Protein AF-0000000079015666 (afdb_homodimer)

Organism: Lymnaea stagnalis (NCBI:txid6523)

Nearest PDB structures (foldseek):
  7n8w-assembly1_B  TM=8.997E-01  e=1.024E-22  Homo sapiens
  4qoz-assembly2_E  TM=9.154E-01  e=1.298E-12  Homo sapiens
  4l8r-assembly2_E  TM=8.832E-01  e=9.400E-13  Homo sapiens
  1zbu-assembly4_D  TM=8.854E-01  e=1.478E-12  Homo sapiens
  1zbu-assembly2_B  TM=8.803E-01  e=3.209E-12  Homo sapiens

Structure (mmCIF, N/CA/C/O backbone):
data_AF-0000000079015666-model_v1
#
loop_
_entity.id
_entity.type
_entity.pdbx_description
1 polymer 'Exonuclease domain-containing protein'
#
loop_
_atom_site.group_PDB
_atom_site.id
_atom_site.type_symbol
_atom_site.label_atom_id
_atom_site.label_alt_id
_atom_site.label_comp_id
_atom_site.label_asym_id
_atom_site.label_entity_id
_atom_site.label_seq_id
_atom_site.pdbx_PDB_ins_code
_atom_site.Cartn_x
_atom_site.Cartn_y
_atom_site.Cartn_z
_atom_site.occupancy
_atom_site.B_iso_or_equiv
_atom_site.auth_seq_id
_atom_site.auth_comp_id
_atom_site.auth_asym_id
_atom_site.auth_atom_id
_atom_site.pdbx_PDB_model_num
ATOM 1 N N . GLN A 1 1 ? -20.625 -3.156 -9.203 1 63.66 1 GLN A N 1
ATOM 2 C CA . GLN A 1 1 ? -20.266 -4.391 -8.508 1 63.66 1 GLN A CA 1
ATOM 3 C C . GLN A 1 1 ? -19.953 -4.125 -7.035 1 63.66 1 GLN A C 1
ATOM 5 O O . GLN A 1 1 ? -19.375 -3.098 -6.695 1 63.66 1 GLN A O 1
ATOM 10 N N . ILE A 1 2 ? -20.656 -4.953 -6.102 1 79.25 2 ILE A N 1
ATOM 11 C CA . ILE A 1 2 ? -20.531 -4.777 -4.66 1 79.25 2 ILE A CA 1
ATOM 12 C C . ILE A 1 2 ? -19.484 -5.754 -4.113 1 79.25 2 ILE A C 1
ATOM 14 O O . ILE A 1 2 ? -19.578 -6.961 -4.34 1 79.25 2 ILE A O 1
ATOM 18 N N . PHE A 1 3 ? -18.406 -5.199 -3.496 1 90.38 3 PHE A N 1
ATOM 19 C CA . PHE A 1 3 ? -17.359 -6.043 -2.936 1 90.38 3 PHE A CA 1
ATOM 20 C C . PHE A 1 3 ? -17.531 -6.184 -1.427 1 90.38 3 PHE A C 1
ATOM 22 O O . PHE A 1 3 ? -17.625 -5.184 -0.712 1 90.38 3 PHE A O 1
ATOM 29 N N . SER A 1 4 ? -17.547 -7.422 -1.058 1 93.44 4 SER A N 1
ATOM 30 C CA . SER A 1 4 ? -17.578 -7.68 0.378 1 93.44 4 SER A CA 1
ATOM 31 C C . SER A 1 4 ? -16.172 -7.773 0.964 1 93.44 4 SER A C 1
ATOM 33 O O . SER A 1 4 ? -15.992 -7.625 2.174 1 93.44 4 SER A O 1
ATOM 35 N N . HIS A 1 5 ? -15.188 -8.062 0.07 1 95.69 5 HIS A N 1
ATOM 36 C CA . HIS A 1 5 ? -13.805 -8.227 0.504 1 95.69 5 HIS A CA 1
ATOM 37 C C . HIS A 1 5 ? -12.836 -7.582 -0.482 1 95.69 5 HIS A C 1
ATOM 39 O O . HIS A 1 5 ? -13.188 -7.332 -1.635 1 95.69 5 HIS A O 1
ATOM 45 N N . LEU A 1 6 ? -11.68 -7.297 0.064 1 95.75 6 LEU A N 1
ATOM 46 C CA . LEU A 1 6 ? -10.547 -6.867 -0.741 1 95.75 6 LEU A CA 1
ATOM 47 C C . LEU A 1 6 ? -9.344 -7.785 -0.522 1 95.75 6 LEU A C 1
ATOM 49 O O . LEU A 1 6 ? -9.086 -8.211 0.604 1 95.75 6 LEU A O 1
ATOM 53 N N . ILE A 1 7 ? -8.703 -8.102 -1.587 1 96.94 7 ILE A N 1
ATOM 54 C CA . ILE A 1 7 ? -7.398 -8.742 -1.508 1 96.94 7 ILE A CA 1
ATOM 55 C C . ILE A 1 7 ? -6.305 -7.73 -1.852 1 96.94 7 ILE A C 1
ATOM 57 O O . ILE A 1 7 ? -6.184 -7.309 -3.004 1 96.94 7 ILE A O 1
ATOM 61 N N . ILE A 1 8 ? -5.543 -7.367 -0.859 1 97 8 ILE A N 1
ATOM 62 C CA . ILE A 1 8 ? -4.512 -6.348 -1.033 1 97 8 ILE A CA 1
ATOM 63 C C . ILE A 1 8 ? -3.152 -7.02 -1.215 1 97 8 ILE A C 1
ATOM 65 O O . ILE A 1 8 ? -2.773 -7.891 -0.431 1 97 8 ILE A O 1
ATOM 69 N N . ILE A 1 9 ? -2.461 -6.609 -2.264 1 97.56 9 ILE A N 1
ATOM 70 C CA . ILE A 1 9 ? -1.174 -7.191 -2.621 1 97.56 9 ILE A CA 1
ATOM 71 C C . ILE A 1 9 ? -0.097 -6.109 -2.619 1 97.56 9 ILE A C 1
ATOM 73 O O . ILE A 1 9 ? -0.326 -4.996 -3.096 1 97.56 9 ILE A O 1
ATOM 77 N N . ASP A 1 10 ? 1.057 -6.414 -2.098 1 96.75 10 ASP A N 1
ATOM 78 C CA . ASP A 1 10 ? 2.205 -5.512 -2.098 1 96.75 10 ASP A CA 1
ATOM 79 C C . ASP A 1 10 ? 3.518 -6.293 -2.129 1 96.75 10 ASP A C 1
ATOM 81 O O . ASP A 1 10 ? 4.059 -6.648 -1.08 1 96.75 10 ASP A O 1
ATOM 85 N N . PHE A 1 11 ? 4.203 -6.434 -3.309 1 97.75 11 PHE A N 1
ATOM 86 C CA . PHE A 1 11 ? 5.402 -7.242 -3.494 1 97.75 11 PHE A CA 1
ATOM 87 C C . PHE A 1 11 ? 6.637 -6.504 -2.988 1 97.75 11 PHE A C 1
ATOM 89 O O . PHE A 1 11 ? 6.711 -5.277 -3.082 1 97.75 11 PHE A O 1
ATOM 96 N N . GLU A 1 12 ? 7.613 -7.25 -2.533 1 97 12 GLU A N 1
ATOM 97 C CA . GLU A 1 12 ? 9.008 -6.812 -2.531 1 97 12 GLU A CA 1
ATOM 98 C C . GLU A 1 12 ? 9.797 -7.473 -3.656 1 97 12 GLU A C 1
ATOM 100 O O . GLU A 1 12 ? 9.602 -8.656 -3.947 1 97 12 GLU A O 1
ATOM 105 N N . SER A 1 13 ? 10.695 -6.773 -4.258 1 97.06 13 SER A N 1
ATOM 106 C CA . SER A 1 13 ? 11.5 -7.289 -5.355 1 97.06 13 SER A CA 1
ATOM 107 C C . SER A 1 13 ? 12.984 -6.977 -5.148 1 97.06 13 SER A C 1
ATOM 109 O O . SER A 1 13 ? 13.336 -6.207 -4.254 1 97.06 13 SER A O 1
ATOM 111 N N . THR A 1 14 ? 13.789 -7.66 -5.926 1 95.5 14 THR A N 1
ATOM 112 C 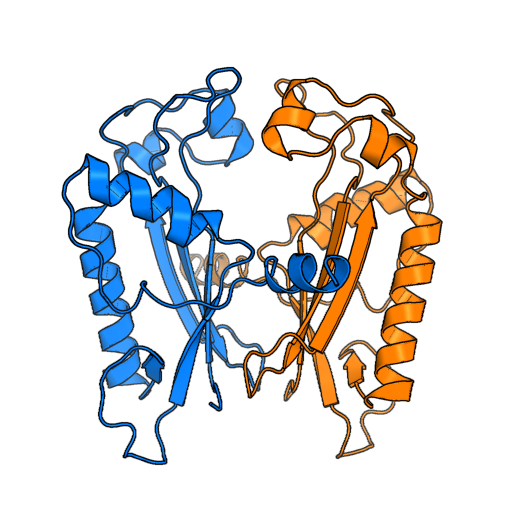CA . THR A 1 14 ? 15.18 -7.242 -5.992 1 95.5 14 THR A CA 1
ATOM 113 C C . THR A 1 14 ? 15.289 -5.781 -6.422 1 95.5 14 THR A C 1
ATOM 115 O O . THR A 1 14 ? 14.414 -5.27 -7.117 1 95.5 14 THR A O 1
ATOM 118 N N . CYS A 1 15 ? 16.203 -5.082 -5.863 1 88.25 15 CYS A N 1
ATOM 119 C CA . CYS A 1 15 ? 16.453 -3.678 -6.172 1 88.25 15 CYS A CA 1
ATOM 120 C C . CYS A 1 15 ? 17.938 -3.406 -6.352 1 88.25 15 CYS A C 1
ATOM 122 O O . CYS A 1 15 ? 18.781 -4.098 -5.77 1 88.25 15 CYS A O 1
ATOM 124 N N . TRP A 1 16 ? 18.141 -2.48 -7.207 1 81.19 16 TRP A N 1
ATOM 125 C CA . TRP A 1 16 ? 19.516 -2.146 -7.555 1 81.19 16 TRP A CA 1
ATOM 126 C C . TRP A 1 16 ? 19.766 -0.651 -7.402 1 81.19 16 TRP A C 1
ATOM 128 O O . TRP A 1 16 ? 18.906 0.168 -7.75 1 81.19 16 TRP A O 1
ATOM 138 N N . GLU A 1 17 ? 20.844 -0.261 -6.809 1 73.5 17 GLU A N 1
ATOM 139 C CA . GLU A 1 17 ? 21.172 1.142 -6.586 1 73.5 17 GLU A CA 1
ATOM 140 C C . GLU A 1 17 ? 21.406 1.872 -7.902 1 73.5 17 GLU A C 1
ATOM 142 O O . GLU A 1 17 ? 20.922 2.99 -8.094 1 73.5 17 GLU A O 1
ATOM 147 N N . ASN A 1 18 ? 22.203 1.411 -8.742 1 67.69 18 ASN A N 1
ATOM 148 C CA . ASN A 1 18 ? 22.641 2.152 -9.922 1 67.69 18 ASN A CA 1
ATOM 149 C C . ASN A 1 18 ? 22.281 1.429 -11.211 1 67.69 18 ASN A C 1
ATOM 151 O O . ASN A 1 18 ? 22.766 1.773 -12.281 1 67.69 18 ASN A O 1
ATOM 155 N N . GLU A 1 19 ? 21.516 0.479 -11.055 1 63.09 19 GLU A N 1
ATOM 156 C CA . GLU A 1 19 ? 21.281 -0.26 -12.289 1 63.09 19 GLU A CA 1
ATOM 157 C C . GLU A 1 19 ? 19.797 -0.311 -12.633 1 63.09 19 GLU A C 1
ATOM 159 O O . GLU A 1 19 ? 19.062 -1.178 -12.141 1 63.09 19 GLU A O 1
ATOM 164 N N . LYS A 1 20 ? 19.375 0.569 -13.484 1 62.44 20 LYS A N 1
ATOM 165 C CA . LYS A 1 20 ? 17.969 0.681 -13.875 1 62.44 20 LYS A CA 1
ATOM 166 C C . LYS A 1 20 ? 17.531 -0.504 -14.734 1 62.44 20 LYS A C 1
ATOM 168 O O . LYS A 1 20 ? 16.344 -0.813 -14.82 1 62.44 20 LYS A O 1
ATOM 173 N N . HIS A 1 21 ? 18.531 -1.191 -15.203 1 67.94 21 HIS A N 1
ATOM 174 C CA . HIS A 1 21 ? 18.141 -2.162 -16.219 1 67.94 21 HIS A CA 1
ATOM 175 C C . HIS A 1 21 ? 18.203 -3.586 -15.68 1 67.94 21 HIS A C 1
ATOM 177 O O . HIS A 1 21 ? 17.969 -4.547 -16.406 1 67.94 21 HIS A O 1
ATOM 183 N N . SER A 1 22 ? 18.391 -3.648 -14.43 1 81.69 22 SER A N 1
ATOM 184 C CA . SER A 1 22 ? 18.422 -5.02 -13.93 1 81.69 22 SER A CA 1
ATOM 185 C C . SER A 1 22 ? 17.016 -5.57 -13.719 1 81.69 22 SER A C 1
ATOM 187 O O . SER A 1 22 ? 16.109 -4.836 -13.328 1 81.69 22 SER A O 1
ATOM 189 N N . PRO A 1 23 ? 16.938 -6.871 -14.148 1 88.88 23 PRO A N 1
ATOM 190 C CA . PRO A 1 23 ? 15.609 -7.465 -13.984 1 88.88 23 PRO A CA 1
ATOM 191 C C . PRO A 1 23 ? 15.156 -7.508 -12.531 1 88.88 23 PRO A C 1
ATOM 193 O O . PRO A 1 23 ? 15.969 -7.723 -11.633 1 88.88 23 PRO A O 1
ATOM 196 N N . GLN A 1 24 ? 13.938 -7.176 -12.352 1 92.62 24 GLN A N 1
ATOM 197 C CA . GLN A 1 24 ? 13.344 -7.281 -11.023 1 92.62 24 GLN A CA 1
ATOM 198 C C . GLN A 1 24 ? 12.703 -8.648 -10.812 1 92.62 24 GLN A C 1
ATOM 200 O O . GLN A 1 24 ? 11.953 -9.125 -11.664 1 92.62 24 GLN A O 1
ATOM 205 N N . GLU A 1 25 ? 13.094 -9.305 -9.734 1 97.94 25 GLU A N 1
ATOM 206 C CA . GLU A 1 25 ? 12.469 -10.555 -9.312 1 97.94 25 GLU A CA 1
ATOM 207 C C . GLU A 1 25 ? 11.742 -10.391 -7.98 1 97.94 25 GLU A C 1
ATOM 209 O O . GLU A 1 25 ? 12.281 -9.805 -7.039 1 97.94 25 GLU A O 1
ATOM 214 N N . ILE A 1 26 ? 10.5 -10.898 -7.934 1 98.62 26 ILE A N 1
ATOM 215 C CA . ILE A 1 26 ? 9.758 -10.859 -6.68 1 98.62 26 ILE A CA 1
ATOM 216 C C . ILE A 1 26 ? 10.453 -11.734 -5.637 1 98.62 26 ILE A C 1
ATOM 218 O O . ILE A 1 26 ? 10.773 -12.891 -5.91 1 98.62 26 ILE A O 1
ATOM 222 N N . ILE A 1 27 ? 10.695 -11.148 -4.461 1 98.75 27 ILE A N 1
ATOM 223 C CA . ILE A 1 27 ? 11.375 -11.914 -3.426 1 98.75 27 ILE A CA 1
ATOM 224 C C . ILE A 1 27 ? 10.477 -12.023 -2.193 1 98.75 27 ILE A C 1
ATOM 226 O O . ILE A 1 27 ? 10.805 -12.734 -1.242 1 98.75 27 ILE A O 1
ATOM 230 N N . GLU A 1 28 ? 9.375 -11.383 -2.143 1 98.5 28 GLU A N 1
ATOM 231 C CA . GLU A 1 28 ? 8.328 -11.492 -1.134 1 98.5 28 GLU A CA 1
ATOM 232 C C . GLU A 1 28 ? 6.953 -11.234 -1.735 1 98.5 28 GLU A C 1
ATOM 234 O O . GLU A 1 28 ? 6.754 -10.234 -2.436 1 98.5 28 GLU A O 1
ATOM 239 N N . PHE A 1 29 ? 6.008 -12.141 -1.5 1 98.44 29 PHE A N 1
ATOM 240 C CA . PHE A 1 29 ? 4.652 -12.047 -2.023 1 98.44 29 PHE A CA 1
ATOM 241 C C . PHE A 1 29 ? 3.633 -12.07 -0.891 1 98.44 29 PHE A C 1
ATOM 243 O O . PHE A 1 29 ? 3.1 -13.125 -0.549 1 98.44 29 PHE A O 1
ATOM 250 N N . PRO A 1 30 ? 3.326 -10.898 -0.381 1 97.31 30 PRO A N 1
ATOM 251 C CA . PRO A 1 30 ? 2.244 -10.773 0.599 1 97.31 30 PRO A CA 1
ATOM 252 C C . PRO A 1 30 ? 0.895 -10.469 -0.048 1 97.31 30 PRO A C 1
ATOM 254 O O . PRO A 1 30 ? 0.832 -9.719 -1.03 1 97.31 30 PRO A O 1
ATOM 257 N N . ALA A 1 31 ? -0.166 -11.07 0.428 1 97.5 31 ALA A N 1
ATOM 258 C CA . ALA A 1 31 ? -1.554 -10.727 0.131 1 97.5 31 ALA A CA 1
ATOM 259 C C . ALA A 1 31 ? -2.438 -10.898 1.362 1 97.5 31 ALA A C 1
ATOM 261 O O . ALA A 1 31 ? -2.238 -11.82 2.15 1 97.5 31 ALA A O 1
ATOM 262 N N . ILE A 1 32 ? -3.324 -10.008 1.528 1 96.62 32 ILE A N 1
ATOM 263 C CA . ILE A 1 32 ? -4.234 -10.102 2.666 1 96.62 32 ILE A CA 1
ATOM 264 C C . ILE A 1 32 ? -5.676 -9.992 2.182 1 96.62 32 ILE A C 1
ATOM 266 O O . ILE A 1 32 ? -5.977 -9.234 1.256 1 96.62 32 ILE A O 1
ATOM 270 N N . LEU A 1 33 ? -6.562 -10.758 2.82 1 96.38 33 LEU A N 1
ATOM 271 C CA . LEU A 1 33 ? -8 -10.664 2.629 1 96.38 33 LEU A CA 1
ATOM 272 C C . LEU A 1 33 ? -8.641 -9.812 3.715 1 96.38 33 LEU A C 1
ATOM 274 O O . LEU A 1 33 ? -8.617 -10.172 4.895 1 96.38 33 LEU A O 1
ATOM 278 N N . MET A 1 34 ? -9.227 -8.703 3.307 1 94.38 34 MET A N 1
ATOM 279 C CA . MET A 1 34 ? -9.836 -7.789 4.266 1 94.38 34 MET A CA 1
ATOM 280 C C . MET A 1 34 ? -11.344 -7.742 4.086 1 94.38 34 MET A C 1
ATOM 282 O O . MET A 1 34 ? -11.844 -7.586 2.967 1 94.38 34 MET A O 1
ATOM 286 N N . ASN A 1 35 ? -12.055 -7.949 5.16 1 94.5 35 ASN A N 1
ATOM 287 C CA . ASN A 1 35 ? -13.492 -7.703 5.18 1 94.5 35 ASN A CA 1
ATOM 288 C C . ASN A 1 35 ? -13.812 -6.215 5.098 1 94.5 35 ASN A C 1
ATOM 290 O O . ASN A 1 35 ? -13.406 -5.441 5.969 1 94.5 35 ASN A O 1
ATOM 294 N N . THR A 1 36 ? -14.547 -5.824 4.082 1 90.5 36 THR A N 1
ATOM 295 C CA . THR A 1 36 ? -14.727 -4.398 3.822 1 90.5 36 THR A CA 1
ATOM 296 C C . THR A 1 36 ? -15.695 -3.785 4.832 1 90.5 36 THR A C 1
ATOM 298 O O . THR A 1 36 ? -15.68 -2.574 5.059 1 90.5 36 THR A O 1
ATOM 301 N N . LYS A 1 37 ? -16.531 -4.574 5.438 1 87 37 LYS A N 1
ATOM 302 C CA . LYS A 1 37 ? -17.516 -4.082 6.402 1 87 37 LYS A CA 1
ATOM 303 C C . LYS A 1 37 ? -16.859 -3.828 7.762 1 87 37 LYS A C 1
ATOM 305 O O . LYS A 1 37 ? -17.125 -2.809 8.398 1 87 37 LYS A O 1
ATOM 310 N N . THR A 1 38 ? -15.914 -4.656 8.125 1 89.94 38 THR A N 1
ATOM 311 C CA . THR A 1 38 ? -15.391 -4.574 9.477 1 89.94 38 THR A CA 1
ATOM 312 C C . THR A 1 38 ? -13.961 -4.039 9.469 1 89.94 38 THR A C 1
ATOM 314 O O . THR A 1 38 ? -13.453 -3.574 10.5 1 89.94 38 THR A O 1
ATOM 317 N N . GLY A 1 39 ? -13.266 -4.215 8.359 1 89.19 39 GLY A N 1
ATOM 318 C CA . GLY A 1 39 ? -11.859 -3.848 8.297 1 89.19 39 GLY A CA 1
ATOM 319 C C . GLY A 1 39 ? -10.938 -4.926 8.82 1 89.19 39 GLY A C 1
ATOM 320 O O . GLY A 1 39 ? -9.719 -4.734 8.891 1 89.19 39 GLY A O 1
ATOM 321 N N . GLU A 1 40 ? -11.555 -6.023 9.125 1 92 40 GLU A N 1
ATOM 322 C CA . GLU A 1 40 ? -10.766 -7.109 9.695 1 92 40 GLU A CA 1
ATOM 323 C C . GLU A 1 40 ? -10.023 -7.879 8.602 1 92 40 GLU A C 1
ATOM 325 O O . GLU A 1 40 ? -10.57 -8.133 7.531 1 92 40 GLU A O 1
ATOM 330 N N . ILE A 1 41 ? -8.812 -8.266 8.914 1 93.81 41 ILE A N 1
ATOM 331 C CA . ILE A 1 41 ? -8.062 -9.188 8.062 1 93.81 41 ILE A CA 1
ATOM 332 C C . ILE A 1 41 ? -8.484 -10.625 8.359 1 93.81 4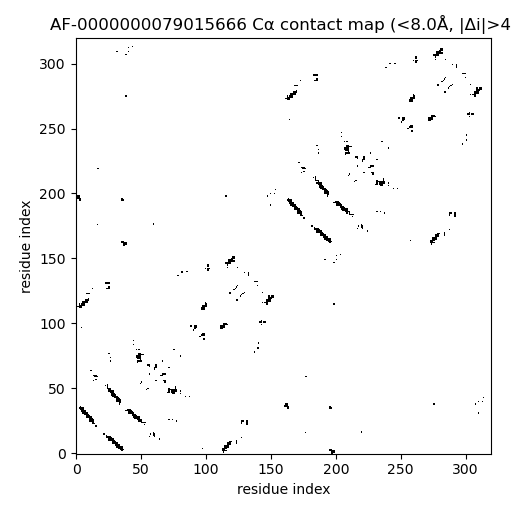1 ILE A C 1
ATOM 334 O O . ILE A 1 41 ? -8.281 -11.117 9.469 1 93.81 41 ILE A O 1
ATOM 338 N N . GLU A 1 42 ? -9.016 -11.328 7.371 1 95.38 42 GLU A N 1
ATOM 339 C CA . GLU A 1 42 ? -9.625 -12.633 7.613 1 95.38 42 GLU A CA 1
ATOM 340 C C . GLU A 1 42 ? -8.719 -13.766 7.137 1 95.38 42 GLU A C 1
ATOM 342 O O . GLU A 1 42 ? -8.914 -14.922 7.508 1 95.38 42 GLU A O 1
ATOM 347 N N . SER A 1 43 ? -7.824 -13.469 6.266 1 95.44 43 SER A N 1
ATOM 348 C CA . SER A 1 43 ? -6.875 -14.445 5.73 1 95.44 43 SER A CA 1
ATOM 349 C C . SER A 1 43 ? -5.652 -13.758 5.133 1 95.44 43 SER A C 1
ATOM 351 O O . SER A 1 43 ? -5.699 -12.562 4.816 1 95.44 43 SER A O 1
ATOM 353 N N . GLU A 1 44 ? -4.602 -14.508 5.02 1 96.19 44 GLU A N 1
ATOM 354 C CA . GLU A 1 44 ? -3.369 -13.945 4.477 1 96.19 44 GLU A CA 1
ATOM 355 C C . GLU A 1 44 ? -2.604 -14.977 3.656 1 96.19 44 GLU A C 1
ATOM 357 O O . GLU A 1 44 ? -2.713 -16.172 3.906 1 96.19 44 GLU A O 1
ATOM 362 N N . PHE A 1 45 ? -1.949 -14.523 2.721 1 97.06 45 PHE A N 1
ATOM 363 C CA . PHE A 1 45 ? -1.004 -15.25 1.888 1 97.06 45 PHE A CA 1
ATOM 364 C C . PHE A 1 45 ? 0.379 -14.617 1.946 1 97.06 45 PHE A C 1
ATOM 366 O O . PHE A 1 45 ? 0.513 -13.398 1.807 1 97.06 45 PHE A O 1
ATOM 373 N N . HIS A 1 46 ? 1.393 -15.461 2.188 1 97.38 46 HIS A N 1
ATOM 374 C CA . HIS A 1 46 ? 2.729 -14.891 2.32 1 97.38 46 HIS A CA 1
ATOM 375 C C . HIS A 1 46 ? 3.803 -15.922 1.989 1 97.38 46 HIS A C 1
ATOM 377 O O . HIS A 1 46 ? 3.834 -17 2.58 1 97.38 46 HIS A O 1
ATOM 383 N N . TYR A 1 47 ? 4.664 -15.57 1.087 1 98.38 47 TYR A N 1
ATOM 384 C CA . TYR A 1 47 ? 5.809 -16.406 0.769 1 98.38 47 TYR A CA 1
ATOM 385 C C . TYR A 1 47 ? 7.027 -15.562 0.412 1 98.38 47 TYR A C 1
ATOM 387 O O . TYR A 1 47 ? 6.898 -14.523 -0.242 1 98.38 47 TYR A O 1
ATOM 395 N N . TYR A 1 48 ? 8.164 -16.016 0.836 1 98.56 48 TYR A N 1
ATOM 396 C CA . TYR A 1 48 ? 9.414 -15.555 0.244 1 98.56 48 TYR A CA 1
ATOM 397 C C . TYR A 1 48 ? 9.734 -16.328 -1.032 1 98.56 48 TYR A C 1
ATOM 399 O O . TYR A 1 48 ? 9.422 -17.516 -1.142 1 98.56 48 TYR A O 1
ATOM 407 N N . LEU A 1 49 ? 10.258 -15.656 -1.962 1 98.81 49 LEU A N 1
ATOM 408 C CA . LEU A 1 49 ? 10.562 -16.266 -3.25 1 98.81 49 LEU A CA 1
ATOM 409 C C . LEU A 1 49 ? 12.07 -16.297 -3.492 1 98.81 49 LEU A C 1
ATOM 411 O O . LEU A 1 49 ? 12.789 -15.398 -3.051 1 98.81 49 LEU A O 1
ATOM 415 N N . GLN A 1 50 ? 12.445 -17.234 -4.207 1 98.38 50 GLN A N 1
ATOM 416 C CA . GLN A 1 50 ? 13.844 -17.391 -4.586 1 98.38 50 GLN A CA 1
ATOM 417 C C . GLN A 1 50 ? 14.117 -16.75 -5.941 1 98.38 50 GLN A C 1
ATOM 419 O O . GLN A 1 50 ? 13.617 -17.219 -6.969 1 98.38 50 GLN A O 1
ATOM 424 N N . PRO A 1 51 ? 14.938 -15.688 -5.953 1 97.81 51 PRO A N 1
ATOM 425 C CA . PRO A 1 51 ? 15.336 -15.156 -7.258 1 97.81 51 PRO A CA 1
ATOM 426 C C . PRO A 1 51 ? 16.281 -16.078 -8.008 1 97.81 51 PRO A C 1
ATOM 428 O O . PRO A 1 51 ? 17.219 -16.625 -7.41 1 97.81 51 PRO A O 1
ATOM 431 N N . THR A 1 52 ? 16.031 -16.266 -9.25 1 96.81 52 THR A N 1
ATOM 432 C CA . THR A 1 52 ? 16.828 -17.219 -10.008 1 96.81 52 THR A CA 1
ATOM 433 C C . THR A 1 52 ? 17.703 -16.516 -11.031 1 96.81 52 THR A C 1
ATOM 435 O O . THR A 1 52 ? 18.719 -17.062 -11.461 1 96.81 52 THR A O 1
ATOM 438 N N . GLU A 1 53 ? 17.359 -15.391 -11.461 1 95.44 53 GLU A N 1
ATOM 439 C CA . GLU A 1 53 ? 18.156 -14.641 -12.422 1 95.44 53 GLU A CA 1
ATOM 440 C C . GLU A 1 53 ? 19.328 -13.945 -11.742 1 95.44 53 GLU A C 1
ATOM 442 O O . GLU A 1 53 ? 20.453 -13.969 -12.258 1 95.44 53 GLU A O 1
ATOM 447 N N . MET A 1 54 ? 19.094 -13.352 -10.648 1 92.88 54 MET A N 1
ATOM 448 C CA . MET A 1 54 ? 20.109 -12.766 -9.773 1 92.88 54 MET A CA 1
ATOM 449 C C . MET A 1 54 ? 19.938 -13.242 -8.336 1 92.88 54 MET A C 1
ATOM 451 O O . MET A 1 54 ? 19.375 -12.531 -7.508 1 92.88 54 MET A O 1
ATOM 455 N N . PRO A 1 55 ? 20.547 -14.352 -8.078 1 95.88 55 PRO A N 1
ATOM 456 C CA . PRO A 1 55 ? 20.203 -15.078 -6.855 1 95.88 55 PRO A CA 1
ATOM 457 C C . PRO A 1 55 ? 20.75 -14.414 -5.594 1 95.88 55 PRO A C 1
ATOM 459 O O . PRO A 1 55 ? 20.281 -14.703 -4.488 1 95.88 55 PRO A O 1
ATOM 462 N N . PHE A 1 56 ? 21.766 -13.531 -5.75 1 95.94 56 PHE A N 1
ATOM 463 C CA . PHE A 1 56 ? 22.375 -12.914 -4.578 1 95.94 56 PHE A CA 1
ATOM 464 C C . PHE A 1 56 ? 21.891 -11.484 -4.402 1 95.94 56 PHE A C 1
ATOM 466 O O . PHE A 1 56 ? 22.047 -10.656 -5.309 1 95.94 56 PHE A O 1
ATOM 473 N N . LEU A 1 57 ? 21.328 -11.234 -3.211 1 95.5 57 LEU A N 1
ATOM 474 C CA . LEU A 1 57 ? 20.859 -9.883 -2.904 1 95.5 57 LEU A CA 1
ATOM 475 C C . LEU A 1 57 ? 22.031 -8.969 -2.568 1 95.5 57 LEU A C 1
ATOM 477 O O . LEU A 1 57 ? 22.969 -9.375 -1.872 1 95.5 57 LEU A O 1
ATOM 481 N N . SER A 1 58 ? 22 -7.82 -3.078 1 91.25 58 SER A N 1
ATOM 482 C CA . SER A 1 58 ? 22.984 -6.824 -2.666 1 91.25 58 SER A CA 1
ATOM 483 C C . SER A 1 58 ? 22.734 -6.363 -1.234 1 91.25 58 SER A C 1
ATOM 485 O O . SER A 1 58 ? 21.656 -6.566 -0.69 1 91.25 58 SER A O 1
ATOM 487 N N . HIS A 1 59 ? 23.719 -5.73 -0.633 1 89.81 59 HIS A N 1
ATOM 488 C CA . HIS A 1 59 ? 23.547 -5.137 0.687 1 89.81 59 HIS A CA 1
ATOM 489 C C . HIS A 1 59 ? 22.469 -4.051 0.663 1 89.81 59 HIS A C 1
ATOM 491 O O . HIS A 1 59 ? 21.672 -3.947 1.588 1 89.81 59 HIS A O 1
ATOM 497 N N . PHE A 1 60 ? 22.469 -3.406 -0.371 1 87 60 PHE A N 1
ATOM 498 C CA . PHE A 1 60 ? 21.484 -2.346 -0.566 1 87 60 PHE A CA 1
ATOM 499 C C . PHE A 1 60 ? 20.078 -2.906 -0.521 1 87 60 PHE A C 1
ATOM 501 O O . PHE A 1 60 ? 19.219 -2.395 0.21 1 87 60 PHE A O 1
ATOM 508 N N . CYS A 1 61 ? 19.828 -3.922 -1.283 1 91.81 61 CYS A N 1
ATOM 509 C CA . CYS A 1 61 ? 18.516 -4.543 -1.352 1 91.81 61 CYS A CA 1
ATOM 510 C C . CYS A 1 61 ? 18.094 -5.078 0.012 1 91.81 61 CYS A C 1
ATOM 512 O O . CYS A 1 61 ? 16.953 -4.891 0.429 1 91.81 61 CYS A O 1
ATOM 514 N N . GLN A 1 62 ? 19.031 -5.723 0.72 1 94.06 62 GLN A N 1
ATOM 515 C CA . GLN A 1 62 ? 18.719 -6.285 2.033 1 94.06 62 GLN A CA 1
ATOM 516 C C . GLN A 1 62 ? 18.359 -5.188 3.031 1 94.06 62 GLN A C 1
ATOM 518 O O . GLN A 1 62 ? 17.438 -5.352 3.83 1 94.06 62 GLN A O 1
ATOM 523 N N . GLN A 1 63 ? 19.031 -4.082 2.914 1 87.62 63 GLN A N 1
ATOM 524 C CA . GLN A 1 63 ? 18.766 -2.969 3.82 1 87.62 63 GLN A CA 1
ATOM 525 C C . GLN A 1 63 ? 17.422 -2.307 3.51 1 87.62 63 GLN A C 1
ATOM 527 O O . GLN A 1 63 ? 16.656 -1.989 4.422 1 87.62 63 GLN A O 1
ATOM 532 N N . LEU A 1 64 ? 17.172 -2.139 2.285 1 85.69 64 LEU A N 1
ATOM 533 C CA . LEU A 1 64 ? 15.953 -1.458 1.848 1 85.69 64 LEU A CA 1
ATOM 534 C C . LEU A 1 64 ? 14.719 -2.289 2.174 1 85.69 64 LEU A C 1
ATOM 536 O O . LEU A 1 64 ? 13.727 -1.764 2.691 1 85.69 64 LEU A O 1
ATOM 540 N N . THR A 1 65 ? 14.773 -3.594 1.917 1 91.19 65 THR A N 1
ATOM 541 C CA . THR A 1 65 ? 13.578 -4.43 2.012 1 91.19 65 THR A CA 1
ATOM 542 C C . THR A 1 65 ? 13.492 -5.09 3.387 1 91.19 65 THR A C 1
ATOM 544 O O . THR A 1 65 ? 12.422 -5.535 3.799 1 91.19 65 THR A O 1
ATOM 547 N N . GLY A 1 66 ? 14.641 -5.258 4.039 1 92.56 66 GLY A N 1
ATOM 548 C CA . GLY A 1 66 ? 14.719 -6.02 5.273 1 92.56 66 GLY A CA 1
ATOM 549 C C . GLY A 1 66 ? 14.781 -7.52 5.047 1 92.56 66 GLY A C 1
ATOM 550 O O . GLY A 1 66 ? 14.727 -8.297 5.996 1 92.56 66 GLY A O 1
ATOM 551 N N . ILE A 1 67 ? 14.891 -7.957 3.756 1 96.5 67 ILE A N 1
ATOM 552 C CA . ILE A 1 67 ? 14.891 -9.375 3.418 1 96.5 67 ILE A CA 1
ATOM 553 C C . ILE A 1 67 ? 16.328 -9.883 3.338 1 96.5 67 ILE A C 1
ATOM 555 O O . ILE A 1 67 ? 17.172 -9.281 2.674 1 96.5 67 ILE A O 1
ATOM 559 N N . THR A 1 68 ? 16.594 -10.977 3.963 1 98 68 THR A N 1
ATOM 560 C CA . THR A 1 68 ? 17.953 -11.516 4.031 1 98 68 THR A CA 1
ATOM 561 C C . THR A 1 68 ? 18.188 -12.523 2.91 1 98 68 THR A C 1
ATOM 563 O O . THR A 1 68 ? 17.234 -13.016 2.295 1 98 68 THR A O 1
ATOM 566 N N . GLN A 1 69 ? 19.484 -12.781 2.797 1 98.19 69 GLN A N 1
ATOM 567 C CA . GLN A 1 69 ? 19.844 -13.797 1.809 1 98.19 69 GLN A CA 1
ATOM 568 C C . GLN A 1 69 ? 19.219 -15.148 2.16 1 98.19 69 GLN A C 1
ATOM 570 O O . GLN A 1 69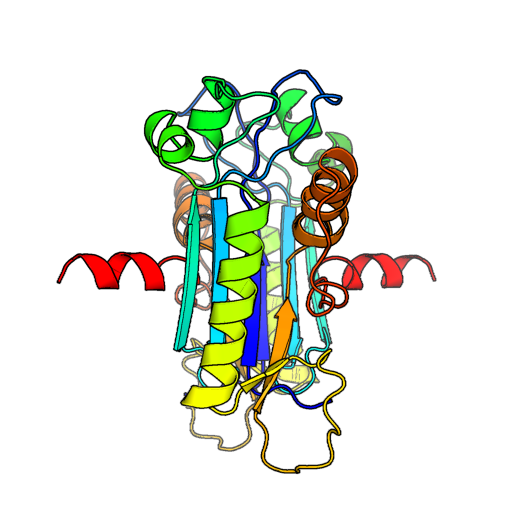 ? 18.75 -15.867 1.279 1 98.19 69 GLN A O 1
ATOM 575 N N . ILE A 1 70 ? 19.203 -15.492 3.451 1 98.56 70 ILE A N 1
ATOM 576 C CA . ILE A 1 70 ? 18.703 -16.781 3.914 1 98.56 70 ILE A CA 1
ATOM 577 C C . ILE A 1 70 ? 17.219 -16.891 3.59 1 98.56 70 ILE A C 1
ATOM 579 O O . ILE A 1 70 ? 16.734 -17.969 3.209 1 98.56 70 ILE A O 1
ATOM 583 N N . GLN A 1 71 ? 16.469 -15.805 3.686 1 98.25 71 GLN A N 1
ATOM 584 C CA . GLN A 1 71 ? 15.039 -15.812 3.418 1 98.25 71 GLN A CA 1
ATOM 585 C C . GLN A 1 71 ? 14.758 -16.141 1.955 1 98.25 71 GLN A C 1
ATOM 587 O O . GLN A 1 71 ? 13.859 -16.922 1.652 1 98.25 71 GLN A O 1
ATOM 592 N N . VAL A 1 72 ? 15.586 -15.586 1.077 1 98.5 72 VAL A N 1
ATOM 593 C CA . VAL A 1 72 ? 15.297 -15.844 -0.331 1 98.5 72 VAL A CA 1
ATOM 594 C C . VAL A 1 72 ? 15.883 -17.188 -0.738 1 98.5 72 VAL A C 1
ATOM 596 O O . VAL A 1 72 ? 15.344 -17.875 -1.616 1 98.5 72 VAL A O 1
ATOM 599 N N . ASP A 1 73 ? 16.969 -17.594 -0.05 1 98.56 73 ASP A N 1
ATOM 600 C CA . ASP A 1 73 ? 17.516 -18.922 -0.31 1 98.56 73 ASP A CA 1
ATOM 601 C C . ASP A 1 73 ? 16.5 -20.016 0.038 1 98.56 73 ASP A C 1
ATOM 603 O O . ASP A 1 73 ? 16.453 -21.062 -0.622 1 98.56 73 ASP A O 1
ATOM 607 N N . ASN A 1 74 ? 15.75 -19.75 0.996 1 98.5 74 ASN A N 1
ATOM 608 C CA . ASN A 1 74 ? 14.766 -20.719 1.456 1 98.5 74 ASN A CA 1
ATOM 609 C C . ASN A 1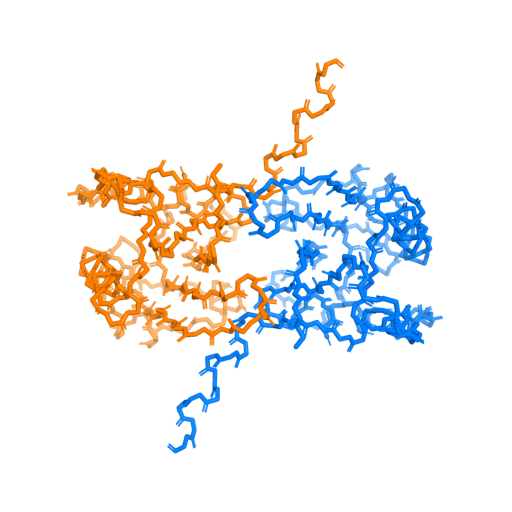 74 ? 13.391 -20.453 0.845 1 98.5 74 ASN A C 1
ATOM 611 O O . ASN A 1 74 ? 12.414 -21.125 1.184 1 98.5 74 ASN A O 1
ATOM 615 N N . GLY A 1 75 ? 13.32 -19.453 -0.017 1 98.62 75 GLY A N 1
ATOM 616 C CA . GLY A 1 75 ? 12.07 -19.141 -0.687 1 98.62 75 GLY A CA 1
ATOM 617 C C . GLY A 1 75 ? 11.703 -20.141 -1.767 1 98.62 75 GLY A C 1
ATOM 618 O O . GLY A 1 75 ? 12.477 -21.047 -2.07 1 98.62 75 GLY A O 1
ATOM 619 N N . ILE A 1 76 ? 10.523 -20.016 -2.305 1 98.69 76 ILE A N 1
ATOM 620 C CA . ILE A 1 76 ? 10.047 -20.922 -3.352 1 98.69 76 ILE A CA 1
ATOM 621 C C . ILE A 1 76 ? 10.117 -20.219 -4.707 1 98.69 76 ILE A C 1
ATOM 623 O O . ILE A 1 76 ? 10.133 -18.984 -4.773 1 98.69 76 ILE A O 1
ATOM 627 N N . PRO A 1 77 ? 10.141 -20.969 -5.789 1 98.31 77 PRO A N 1
ATOM 628 C CA . PRO A 1 77 ? 10.109 -20.359 -7.117 1 98.31 77 PRO A CA 1
ATOM 629 C C . PRO A 1 77 ? 8.781 -19.672 -7.418 1 98.31 77 PRO A C 1
ATOM 631 O O . PRO A 1 77 ? 7.746 -20.047 -6.855 1 98.31 77 PRO A O 1
ATOM 634 N N . LEU A 1 78 ? 8.812 -18.75 -8.297 1 98.75 78 LEU A N 1
ATOM 635 C CA . LEU A 1 78 ? 7.645 -17.938 -8.609 1 98.75 78 LEU A CA 1
ATOM 636 C C . LEU A 1 78 ? 6.496 -18.812 -9.117 1 98.75 78 LEU A C 1
ATOM 638 O O . LEU A 1 78 ? 5.344 -18.609 -8.727 1 98.75 78 LEU A O 1
ATOM 642 N N . ASN A 1 79 ? 6.789 -19.766 -9.969 1 98.44 79 ASN A N 1
ATOM 643 C CA . ASN A 1 79 ? 5.738 -20.609 -10.523 1 98.44 79 ASN A CA 1
ATOM 644 C C . ASN A 1 79 ? 5.004 -21.375 -9.43 1 98.44 79 ASN A C 1
ATOM 646 O O . ASN A 1 79 ? 3.773 -21.469 -9.445 1 98.44 79 ASN A O 1
ATOM 650 N N . LEU A 1 80 ? 5.758 -21.875 -8.508 1 98.62 80 LEU A N 1
ATOM 651 C CA . LEU A 1 80 ? 5.148 -22.578 -7.383 1 98.62 80 LEU A CA 1
ATOM 652 C C . LEU A 1 80 ? 4.34 -21.625 -6.516 1 98.62 80 LEU A C 1
ATOM 654 O O . LEU A 1 80 ? 3.252 -21.969 -6.047 1 98.62 80 LEU A O 1
ATOM 658 N N . CYS A 1 81 ? 4.832 -20.453 -6.309 1 98.81 81 CYS A N 1
ATOM 659 C CA . CYS A 1 81 ? 4.121 -19.469 -5.512 1 98.81 81 CYS A CA 1
ATOM 660 C C . CYS A 1 81 ? 2.77 -19.125 -6.129 1 98.81 81 CYS A C 1
ATOM 662 O O . CYS A 1 81 ? 1.766 -19.031 -5.422 1 98.81 81 CYS A O 1
ATOM 664 N N . LEU A 1 82 ? 2.73 -19 -7.438 1 98.69 82 LEU A N 1
ATOM 665 C CA . LEU A 1 82 ? 1.488 -18.672 -8.125 1 98.69 82 LEU A CA 1
ATOM 666 C C . LEU A 1 82 ? 0.483 -19.812 -8.016 1 98.69 82 LEU A C 1
ATOM 668 O O . LEU A 1 82 ? -0.721 -19.562 -7.895 1 98.69 82 LEU A O 1
ATOM 672 N N . ARG A 1 83 ? 0.968 -20.984 -8.023 1 98.5 83 ARG A N 1
ATOM 673 C CA . ARG A 1 83 ? 0.089 -22.141 -7.82 1 98.5 83 ARG A CA 1
ATOM 674 C C . ARG A 1 83 ? -0.484 -22.141 -6.406 1 98.5 83 ARG A C 1
ATOM 676 O O . ARG A 1 83 ? -1.678 -22.375 -6.215 1 98.5 83 ARG A O 1
ATOM 683 N N . LYS A 1 84 ? 0.388 -21.828 -5.449 1 98.69 84 LYS A N 1
ATOM 684 C CA . LYS A 1 84 ? -0.067 -21.766 -4.062 1 98.69 84 LYS A CA 1
ATOM 685 C C . LYS A 1 84 ? -1.051 -20.625 -3.855 1 98.69 84 LYS A C 1
ATOM 687 O O . LYS A 1 84 ? -1.988 -20.734 -3.062 1 98.69 84 LYS A O 1
ATOM 692 N N . PHE A 1 85 ? -0.837 -19.578 -4.574 1 98.5 85 PHE A N 1
ATOM 693 C CA . PHE A 1 85 ? -1.738 -18.438 -4.5 1 98.5 85 PHE A CA 1
ATOM 694 C C . PHE A 1 85 ? -3.123 -18.812 -5.02 1 98.5 85 PHE A C 1
ATOM 696 O O . PHE A 1 85 ? -4.133 -18.516 -4.375 1 98.5 85 PHE A O 1
ATOM 703 N N . THR A 1 86 ? -3.164 -19.469 -6.133 1 97.44 86 THR A N 1
ATOM 704 C CA . THR A 1 86 ? -4.422 -19.922 -6.715 1 97.44 86 THR A CA 1
ATOM 705 C C . THR A 1 86 ? -5.121 -20.906 -5.781 1 97.44 86 THR A C 1
ATOM 707 O O . THR A 1 86 ? -6.344 -20.859 -5.613 1 97.44 86 THR A O 1
ATOM 710 N N . SER A 1 87 ? -4.344 -21.766 -5.18 1 98.19 87 SER A N 1
ATOM 711 C CA . SER A 1 87 ? -4.898 -22.703 -4.211 1 98.19 87 SER A CA 1
ATOM 712 C C . SER A 1 87 ? -5.488 -21.969 -3.008 1 98.19 87 SER A C 1
ATOM 714 O O . SER A 1 87 ? -6.543 -22.359 -2.498 1 98.19 87 SER A O 1
ATOM 716 N N . TRP A 1 88 ? -4.781 -20.938 -2.535 1 98.06 88 TRP A N 1
ATOM 717 C CA . TRP A 1 88 ? -5.266 -20.109 -1.437 1 98.06 88 TRP A CA 1
ATOM 718 C C . TRP A 1 88 ? -6.605 -19.469 -1.786 1 98.06 88 TRP A C 1
ATOM 720 O O . TRP A 1 88 ? -7.547 -19.5 -0.99 1 98.06 88 TRP A O 1
ATOM 730 N N . LEU A 1 89 ? -6.77 -19 -2.986 1 97.12 89 LEU A N 1
ATOM 731 C CA . LEU A 1 89 ? -8.016 -18.391 -3.447 1 97.12 89 LEU A CA 1
ATOM 732 C C . LEU A 1 89 ? -9.125 -19.438 -3.516 1 97.12 89 LEU A C 1
ATOM 734 O O . LEU A 1 89 ? -10.266 -19.156 -3.117 1 97.12 89 LEU A O 1
ATOM 738 N N . ASN A 1 90 ? -8.773 -20.562 -4.023 1 96.38 90 ASN A N 1
ATOM 739 C CA . ASN A 1 90 ? -9.742 -21.641 -4.074 1 96.38 90 ASN A CA 1
ATOM 740 C C . ASN A 1 90 ? -10.234 -22.031 -2.68 1 96.38 90 ASN A C 1
ATOM 742 O O . ASN A 1 90 ? -11.414 -22.328 -2.492 1 96.38 90 ASN A O 1
ATOM 746 N N . GLY A 1 91 ? -9.32 -21.984 -1.783 1 97.25 91 GLY A N 1
ATOM 747 C CA . GLY A 1 91 ? -9.703 -22.25 -0.404 1 97.25 91 GLY A CA 1
ATOM 748 C C . GLY A 1 91 ? -10.664 -21.219 0.152 1 97.25 91 GLY A C 1
ATOM 749 O O . GLY A 1 91 ? -11.602 -21.562 0.875 1 97.25 91 GLY A O 1
ATOM 750 N N . LEU A 1 92 ? -10.43 -19.969 -0.158 1 96.31 92 LEU A N 1
ATOM 751 C CA . LEU A 1 92 ? -11.336 -18.906 0.27 1 96.31 92 LEU A CA 1
ATOM 752 C C . LEU A 1 92 ? -12.742 -19.141 -0.282 1 96.31 92 LEU A C 1
ATOM 754 O O . LEU A 1 92 ? -13.734 -18.891 0.409 1 96.31 92 LEU A O 1
ATOM 758 N N . GLN A 1 93 ? -12.789 -19.547 -1.49 1 93.94 93 GLN A N 1
ATOM 759 C CA . GLN A 1 93 ? -14.078 -19.844 -2.117 1 93.94 93 GLN A CA 1
ATOM 760 C C . GLN A 1 93 ? -14.789 -20.984 -1.408 1 93.94 93 GLN A C 1
ATOM 762 O O . GLN A 1 93 ? -15.977 -20.875 -1.082 1 93.94 93 GLN A O 1
ATOM 767 N N . LYS A 1 94 ? -14.094 -22.031 -1.125 1 94.81 94 LYS A N 1
ATOM 768 C CA . LYS A 1 94 ? -14.664 -23.234 -0.526 1 94.81 94 LYS A CA 1
ATOM 769 C C . LYS A 1 94 ? -15.055 -22.984 0.928 1 94.81 94 LYS A C 1
ATOM 771 O O . LYS A 1 94 ? -16.156 -23.359 1.349 1 94.81 94 LYS A O 1
ATOM 776 N N . ASP A 1 95 ? -14.203 -22.281 1.63 1 94.88 95 ASP A N 1
ATOM 777 C CA . ASP A 1 95 ? -14.367 -22.188 3.078 1 94.88 95 ASP A CA 1
ATOM 778 C C . ASP A 1 95 ? -15.234 -20.984 3.453 1 94.88 95 ASP A C 1
ATOM 780 O O . ASP A 1 95 ? -15.961 -21.031 4.449 1 94.88 95 ASP A O 1
ATOM 784 N N . LYS A 1 96 ? -15.164 -19.938 2.635 1 93.31 96 LYS A N 1
ATOM 785 C CA . LYS A 1 96 ? -15.805 -18.703 3.059 1 93.31 96 LYS A CA 1
ATOM 786 C C . LYS A 1 96 ? -16.781 -18.203 2.004 1 93.31 96 LYS A C 1
ATOM 788 O O . LYS A 1 96 ? -17.453 -17.188 2.201 1 93.31 96 LYS A O 1
ATOM 793 N N . GLY A 1 97 ? -16.797 -18.859 0.858 1 93.06 97 GLY A N 1
ATOM 794 C CA . GLY A 1 97 ? -17.703 -18.453 -0.208 1 93.06 97 GLY A CA 1
ATOM 795 C C . GLY A 1 97 ? -17.25 -17.188 -0.917 1 93.06 97 GLY A C 1
ATOM 796 O O . GLY A 1 97 ? -18.062 -16.484 -1.52 1 93.06 97 GLY A O 1
ATOM 797 N N . ILE A 1 98 ? -15.969 -16.891 -0.809 1 93.69 98 ILE A N 1
ATOM 798 C CA . ILE A 1 98 ? -15.43 -15.68 -1.407 1 93.69 98 ILE A CA 1
ATOM 799 C C . ILE A 1 98 ? -14.961 -15.969 -2.832 1 93.69 98 ILE A C 1
ATOM 801 O O . ILE A 1 98 ? -14.18 -16.891 -3.061 1 93.69 98 ILE A O 1
ATOM 805 N N . VAL A 1 99 ? -15.469 -15.18 -3.752 1 92.44 99 VAL A N 1
ATOM 806 C CA . VAL A 1 99 ? -15.07 -15.312 -5.148 1 92.44 99 VAL A CA 1
ATOM 807 C C . VAL A 1 99 ? -14.414 -14.016 -5.621 1 92.44 99 VAL A C 1
ATOM 809 O O . VAL A 1 99 ? -14.781 -12.93 -5.172 1 92.44 99 VAL A O 1
ATOM 812 N N . CYS A 1 100 ? -13.508 -14.164 -6.559 1 90.19 100 CYS A N 1
ATOM 813 C CA . CYS A 1 100 ? -12.844 -12.984 -7.109 1 90.19 100 CYS A CA 1
ATOM 814 C C . CYS A 1 100 ? -13.609 -12.43 -8.305 1 90.19 100 CYS A C 1
ATOM 816 O O . CYS A 1 100 ? -14.195 -13.188 -9.07 1 90.19 100 CYS A O 1
ATOM 818 N N . ALA A 1 101 ? -13.703 -11.156 -8.398 1 78.56 101 ALA A N 1
ATOM 819 C CA . ALA A 1 101 ? -14.477 -10.469 -9.422 1 78.56 101 ALA A CA 1
ATOM 820 C C . ALA A 1 101 ? -14.125 -10.977 -10.812 1 78.56 101 ALA A C 1
ATOM 822 O O . ALA A 1 101 ? -14.969 -11.008 -11.711 1 78.56 101 ALA A O 1
ATOM 823 N N . ASN A 1 102 ? -12.977 -11.445 -11.016 1 71.25 102 ASN A N 1
ATOM 824 C CA . ASN A 1 102 ? -12.57 -11.891 -12.344 1 71.25 102 ASN A CA 1
ATOM 825 C C . ASN A 1 102 ? -12.969 -13.344 -12.602 1 71.25 102 ASN A C 1
ATOM 827 O O . ASN A 1 102 ? -12.742 -13.875 -13.688 1 71.25 102 ASN A O 1
ATOM 831 N N . ASP A 1 103 ? -13.547 -13.883 -11.562 1 67.88 103 ASP A N 1
ATOM 832 C CA . ASP A 1 103 ? -13.906 -15.289 -11.719 1 67.88 103 ASP A CA 1
ATOM 833 C C . ASP A 1 103 ? -15.133 -15.445 -12.617 1 67.88 103 ASP A C 1
ATOM 835 O O . ASP A 1 103 ? -16.031 -14.594 -12.609 1 67.88 103 ASP A O 1
ATOM 839 N N . ASN A 1 104 ? -14.969 -15.812 -13.93 1 57.25 104 ASN A N 1
ATOM 840 C CA . ASN A 1 104 ? -16.016 -16.094 -14.898 1 57.25 104 ASN A CA 1
ATOM 841 C C . ASN A 1 104 ? -17.203 -16.812 -14.25 1 57.25 104 ASN A C 1
ATOM 843 O O . ASN A 1 104 ? -17.969 -17.5 -14.93 1 57.25 104 ASN A O 1
ATOM 847 N N . ILE A 1 105 ? -17.141 -16.812 -13.023 1 54.94 105 ILE A N 1
ATOM 848 C CA . ILE A 1 105 ? -18.203 -17.641 -12.5 1 54.94 105 ILE A CA 1
ATOM 849 C C . ILE A 1 105 ? -19.547 -16.922 -12.664 1 54.94 105 ILE A C 1
ATOM 851 O O . ILE A 1 105 ? -19.625 -15.703 -12.531 1 54.94 105 ILE A O 1
ATOM 855 N N . ASN A 1 106 ? -20.406 -17.547 -13.328 1 49.41 106 ASN A N 1
ATOM 856 C CA . ASN A 1 106 ? -21.797 -17.156 -13.5 1 49.41 106 ASN A CA 1
ATOM 857 C C . ASN A 1 106 ? -22.344 -16.469 -12.25 1 49.41 106 ASN A C 1
ATOM 859 O O . ASN A 1 106 ? -22.406 -17.094 -11.188 1 49.41 106 ASN A O 1
ATOM 863 N N . ASN A 1 107 ? -22.062 -15.273 -12.148 1 50.91 107 ASN A N 1
ATOM 864 C CA . ASN A 1 107 ? -22.484 -14.336 -11.109 1 50.91 107 ASN A CA 1
ATOM 865 C C . ASN A 1 107 ? -23.922 -14.578 -10.688 1 50.91 107 ASN A C 1
ATOM 867 O O . ASN A 1 107 ? -24.594 -13.664 -10.188 1 50.91 107 ASN A O 1
ATOM 871 N N . THR A 1 108 ? -24.438 -15.586 -11.172 1 46.22 108 THR A N 1
ATOM 872 C CA . THR A 1 108 ? -25.875 -15.617 -10.914 1 46.22 108 THR A CA 1
ATOM 873 C C . THR A 1 108 ? -26.141 -15.781 -9.422 1 46.22 108 THR A C 1
ATOM 875 O O . THR A 1 108 ? -27.297 -15.789 -8.992 1 46.22 108 THR A O 1
ATOM 878 N N . VAL A 1 109 ? -25.141 -16.359 -8.719 1 50.25 109 VAL A N 1
ATOM 879 C CA . VAL A 1 109 ? -25.719 -16.656 -7.402 1 50.25 109 VAL A CA 1
ATOM 880 C C . VAL A 1 109 ? -25.547 -15.438 -6.492 1 50.25 109 VAL A C 1
ATOM 882 O O . VAL A 1 109 ? -24.438 -14.938 -6.316 1 50.25 109 VAL A O 1
ATOM 885 N N . ASP A 1 110 ? -26.641 -14.68 -6.141 1 56.12 110 ASP A N 1
ATOM 886 C CA . ASP A 1 110 ? -26.984 -13.477 -5.387 1 56.12 110 ASP A CA 1
ATOM 887 C C . ASP A 1 110 ? -26.219 -13.414 -4.07 1 56.12 110 ASP A C 1
ATOM 889 O O . ASP A 1 110 ? -25.859 -12.328 -3.602 1 56.12 110 ASP A O 1
ATOM 893 N N . ASP A 1 111 ? -25.75 -14.633 -3.492 1 63.44 111 ASP A N 1
ATOM 894 C CA . ASP A 1 111 ? -25.312 -14.555 -2.105 1 63.44 111 ASP A CA 1
ATOM 895 C C . ASP A 1 111 ? -23.781 -14.633 -2.014 1 63.44 111 ASP A C 1
ATOM 897 O O . ASP A 1 111 ? -23.234 -14.75 -0.919 1 63.44 111 ASP A O 1
ATOM 901 N N . ARG A 1 112 ? -23.062 -14.516 -3.141 1 73.56 112 ARG A N 1
ATOM 902 C CA . ARG A 1 112 ? -21.625 -14.719 -3.041 1 73.56 112 ARG A CA 1
ATOM 903 C C . ARG A 1 112 ? -20.922 -13.422 -2.643 1 73.56 112 ARG A C 1
ATOM 905 O O . ARG A 1 112 ? -21.344 -12.336 -3.023 1 73.56 112 ARG A O 1
ATOM 912 N N . LYS A 1 113 ? -19.938 -13.672 -1.743 1 90.88 113 LYS A N 1
ATOM 913 C CA . LYS A 1 113 ? -19.031 -12.609 -1.304 1 90.88 113 LYS A CA 1
ATOM 914 C C . LYS A 1 113 ? -17.938 -12.359 -2.334 1 90.88 113 LYS A C 1
ATOM 916 O O . LYS A 1 113 ? -17.125 -13.25 -2.611 1 90.88 113 LYS A O 1
ATOM 921 N N . MET A 1 114 ? -17.969 -11.188 -2.912 1 92.88 114 MET A N 1
ATOM 922 C CA . MET A 1 114 ? -17.031 -10.859 -3.99 1 92.88 114 MET A CA 1
ATOM 923 C C . MET A 1 114 ? -15.82 -10.102 -3.451 1 92.88 114 MET A C 1
ATOM 925 O O . MET A 1 114 ? -15.961 -9.211 -2.615 1 92.88 114 MET A O 1
ATOM 929 N N . ALA A 1 115 ? -14.695 -10.523 -3.963 1 95.38 115 ALA A N 1
ATOM 930 C CA . ALA A 1 115 ? -13.453 -9.852 -3.586 1 95.38 115 ALA A CA 1
ATOM 931 C C . ALA A 1 115 ? -12.789 -9.203 -4.797 1 95.38 115 ALA A C 1
ATOM 933 O O . ALA A 1 115 ? -12.781 -9.773 -5.891 1 95.38 115 ALA A O 1
ATOM 934 N N . ALA A 1 116 ? -12.266 -8.031 -4.586 1 94.81 116 ALA A N 1
ATOM 935 C CA . ALA A 1 116 ? -11.461 -7.359 -5.605 1 94.81 116 ALA A CA 1
ATOM 936 C C . ALA A 1 116 ? -9.992 -7.328 -5.207 1 94.81 116 ALA A C 1
ATOM 938 O O . ALA A 1 116 ? -9.664 -7.16 -4.027 1 94.81 116 ALA A O 1
ATOM 939 N N . PHE A 1 117 ? -9.125 -7.492 -6.219 1 96.44 117 PHE A N 1
ATOM 940 C CA . PHE A 1 117 ? -7.695 -7.281 -6.004 1 96.44 117 PHE A CA 1
ATOM 941 C C . PHE A 1 117 ? -7.367 -5.797 -5.984 1 96.44 117 PHE A C 1
ATOM 943 O O . PHE A 1 117 ? -7.883 -5.027 -6.801 1 96.44 117 PHE A O 1
ATOM 950 N N . VAL A 1 118 ? -6.516 -5.395 -5.02 1 96 118 VAL A N 1
ATOM 951 C CA . VAL A 1 118 ? -6.164 -3.988 -4.852 1 96 118 VAL A CA 1
ATOM 952 C C . VAL A 1 118 ? -4.648 -3.852 -4.703 1 96 118 VAL A C 1
ATOM 954 O O . VAL A 1 118 ? -4.02 -4.617 -3.973 1 96 118 VAL A O 1
ATOM 957 N N . THR A 1 119 ? -4.066 -2.945 -5.438 1 96.75 119 THR A N 1
ATOM 958 C CA . THR A 1 119 ? -2.68 -2.527 -5.273 1 96.75 119 THR A CA 1
ATOM 959 C C . THR A 1 119 ? -2.58 -1.007 -5.184 1 96.75 119 THR A C 1
ATOM 961 O O . THR A 1 119 ? -3.496 -0.293 -5.598 1 96.75 119 THR A O 1
ATOM 964 N N . TRP A 1 120 ? -1.545 -0.571 -4.625 1 94.44 120 TRP A N 1
ATOM 965 C CA . TRP A 1 120 ? -1.348 0.873 -4.559 1 94.44 120 TRP A CA 1
ATOM 966 C C . TRP A 1 120 ? -1.105 1.456 -5.945 1 94.44 120 TRP A C 1
ATOM 968 O O . TRP A 1 120 ? -1.734 2.445 -6.328 1 94.44 120 TRP A O 1
ATOM 978 N N . SER A 1 121 ? -0.271 0.899 -6.68 1 93 121 SER A N 1
ATOM 979 C CA . SER A 1 121 ? 0.019 1.276 -8.062 1 93 121 SER A CA 1
ATOM 980 C C . SER A 1 121 ? 0.042 0.056 -8.977 1 93 121 SER A C 1
ATOM 982 O O . SER A 1 121 ? -0.171 -1.07 -8.523 1 93 121 SER A O 1
ATOM 984 N N . ASP A 1 122 ? 0.302 0.227 -10.188 1 95.5 122 ASP A N 1
ATOM 985 C CA . ASP A 1 122 ? 0.328 -0.87 -11.148 1 95.5 122 ASP A CA 1
ATOM 986 C C . ASP A 1 122 ? 1.65 -1.631 -11.078 1 95.5 122 ASP A C 1
ATOM 988 O O . ASP A 1 122 ? 1.825 -2.646 -11.758 1 95.5 122 ASP A O 1
ATOM 992 N N . TRP A 1 123 ? 2.564 -1.269 -10.273 1 95.19 123 TRP A N 1
ATOM 993 C CA . TRP A 1 123 ? 3.918 -1.81 -10.25 1 95.19 123 TRP A CA 1
ATOM 994 C C . TRP A 1 123 ? 3.906 -3.295 -9.906 1 95.19 123 TRP A C 1
ATOM 996 O O . TRP A 1 123 ? 4.602 -4.094 -10.531 1 95.19 123 TRP A O 1
ATOM 1006 N N . ASP A 1 124 ? 3.07 -3.734 -8.938 1 97.25 124 ASP A N 1
ATOM 1007 C CA . ASP A 1 124 ? 3.084 -5.113 -8.461 1 97.25 124 ASP A CA 1
ATOM 1008 C C . ASP A 1 124 ? 2.627 -6.078 -9.555 1 97.25 124 ASP A C 1
ATOM 1010 O O . ASP A 1 124 ? 3.383 -6.961 -9.969 1 97.25 124 ASP A O 1
ATOM 1014 N N . LEU A 1 125 ? 1.462 -5.844 -10.062 1 97.94 125 LEU A N 1
ATOM 1015 C CA . LEU A 1 125 ? 0.855 -6.816 -10.969 1 97.94 125 LEU A CA 1
ATOM 1016 C C . LEU A 1 125 ? 1.134 -6.457 -12.422 1 97.94 125 LEU A C 1
ATOM 1018 O O . LEU A 1 125 ? 1.33 -7.34 -13.258 1 97.94 125 LEU A O 1
ATOM 1022 N N . GLY A 1 126 ? 1.197 -5.164 -12.703 1 97.38 126 GLY A N 1
ATOM 1023 C CA . GLY A 1 126 ? 1.313 -4.719 -14.086 1 97.38 126 GLY A CA 1
ATOM 1024 C C . GLY A 1 126 ? 2.75 -4.613 -14.562 1 97.38 126 GLY A C 1
ATOM 1025 O O . GLY A 1 126 ? 3.01 -4.57 -15.766 1 97.38 126 GLY A O 1
ATOM 1026 N N . VAL A 1 127 ? 3.676 -4.566 -13.648 1 96.19 127 VAL A N 1
ATOM 1027 C CA . VAL A 1 127 ? 5.066 -4.395 -14.047 1 96.19 127 VAL A CA 1
ATOM 1028 C C . VAL A 1 127 ? 5.906 -5.555 -13.508 1 96.19 127 VAL A C 1
ATOM 1030 O O . VAL A 1 127 ? 6.355 -6.41 -14.273 1 96.19 127 VAL A O 1
ATOM 1033 N N . CYS A 1 128 ? 5.996 -5.68 -12.219 1 96.88 128 CYS A N 1
ATOM 1034 C CA . CYS A 1 128 ? 6.902 -6.652 -11.609 1 96.88 128 CYS A CA 1
ATOM 1035 C C . CYS A 1 128 ? 6.512 -8.07 -12 1 96.88 128 CYS A C 1
ATOM 1037 O O . CYS A 1 128 ? 7.305 -8.797 -12.609 1 96.88 128 CYS A O 1
ATOM 1039 N N . LEU A 1 129 ? 5.285 -8.477 -11.688 1 98.38 129 LEU A N 1
ATOM 1040 C CA . LEU A 1 129 ? 4.836 -9.828 -12.031 1 98.38 129 LEU A CA 1
ATOM 1041 C C . LEU A 1 129 ? 4.805 -10.008 -13.547 1 98.38 129 LEU A C 1
ATOM 1043 O O . LEU A 1 129 ? 5.273 -11.031 -14.062 1 98.38 129 LEU A O 1
ATOM 1047 N N . HIS A 1 130 ? 4.266 -9.008 -14.234 1 98 130 HIS A N 1
ATOM 1048 C CA . HIS A 1 130 ? 4.078 -9.094 -15.672 1 98 130 HIS A CA 1
ATOM 1049 C C . HIS A 1 130 ? 5.391 -9.422 -16.375 1 98 130 HIS A C 1
ATOM 1051 O O . HIS A 1 130 ? 5.465 -10.383 -17.141 1 98 130 HIS A O 1
ATOM 1057 N N . TYR A 1 131 ? 6.43 -8.672 -16.094 1 97.56 131 TYR A N 1
ATOM 1058 C CA . TYR A 1 131 ? 7.684 -8.859 -16.812 1 97.56 131 TYR A CA 1
ATOM 1059 C C . TYR A 1 131 ? 8.406 -10.109 -16.344 1 97.56 131 TYR A C 1
ATOM 1061 O O . TYR A 1 131 ? 9.07 -10.789 -17.125 1 97.56 131 TYR A O 1
ATOM 1069 N N . GLU A 1 132 ? 8.242 -10.414 -15.07 1 98.12 132 GLU A N 1
ATOM 1070 C CA . GLU A 1 132 ? 8.953 -11.586 -14.57 1 98.12 132 GLU A CA 1
ATOM 1071 C C . GLU A 1 132 ? 8.367 -12.867 -15.164 1 98.12 132 GLU A C 1
ATOM 1073 O O . GLU A 1 132 ? 9.109 -13.766 -15.578 1 98.12 132 GLU A O 1
ATOM 1078 N N . ILE A 1 133 ? 7.078 -12.961 -15.219 1 98.38 133 ILE A N 1
ATOM 1079 C CA . ILE A 1 133 ? 6.48 -14.18 -15.766 1 98.38 133 ILE A CA 1
ATOM 1080 C C . ILE A 1 133 ? 6.801 -14.289 -17.25 1 98.38 133 ILE A C 1
ATOM 1082 O O . ILE A 1 133 ? 6.973 -15.398 -17.766 1 98.38 133 ILE A O 1
ATOM 1086 N N . LYS A 1 134 ? 6.836 -13.188 -17.875 1 98 134 LYS A N 1
ATOM 1087 C CA . LYS A 1 134 ? 7.199 -13.195 -19.297 1 98 134 LYS A CA 1
ATOM 1088 C C . LYS A 1 134 ? 8.617 -13.719 -19.484 1 98 134 LYS A C 1
ATOM 1090 O O . LYS A 1 134 ? 8.852 -14.609 -20.312 1 98 134 LYS A O 1
ATOM 1095 N N . ARG A 1 135 ? 9.586 -13.219 -18.75 1 97.44 135 ARG A N 1
ATOM 1096 C CA . ARG A 1 135 ? 10.977 -13.625 -18.859 1 97.44 135 ARG A CA 1
ATOM 1097 C C . ARG A 1 135 ? 11.141 -15.109 -18.531 1 97.44 135 ARG A C 1
ATOM 1099 O O . ARG A 1 135 ? 11.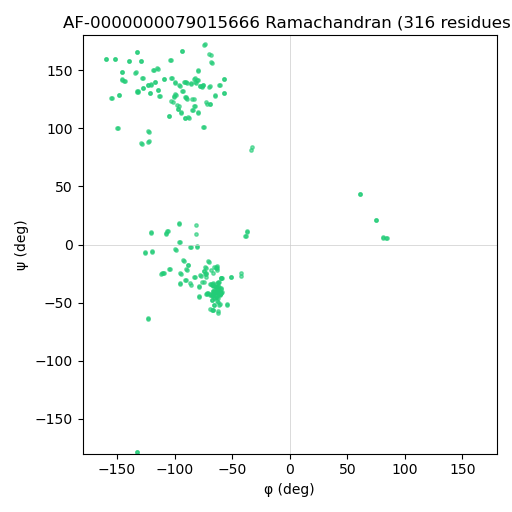969 -15.797 -19.125 1 97.44 135 ARG A O 1
ATOM 1106 N N . LYS A 1 136 ? 10.297 -15.57 -17.625 1 97.81 136 LYS A N 1
ATOM 1107 C CA . LYS A 1 136 ? 10.461 -16.938 -17.125 1 97.81 136 LYS A CA 1
ATOM 1108 C C . LYS A 1 136 ? 9.5 -17.891 -17.828 1 97.81 136 LYS A C 1
ATOM 1110 O O . LYS A 1 136 ? 9.445 -19.078 -17.484 1 97.81 136 LYS A O 1
ATOM 1115 N N . GLN A 1 137 ? 8.648 -17.312 -18.672 1 97.94 137 GLN A N 1
ATOM 1116 C CA . GLN A 1 137 ? 7.68 -18.109 -19.422 1 97.94 137 GLN A CA 1
ATOM 1117 C C . GLN A 1 137 ? 6.73 -18.844 -18.484 1 97.94 137 GLN A C 1
ATOM 1119 O O . GLN A 1 137 ? 6.5 -20.047 -18.641 1 97.94 137 GLN A O 1
ATOM 1124 N N . ILE A 1 138 ? 6.32 -18.172 -17.547 1 98.19 138 ILE A N 1
ATOM 1125 C CA . ILE A 1 138 ? 5.34 -18.656 -16.578 1 98.19 138 ILE A CA 1
ATOM 1126 C C . ILE A 1 138 ? 3.953 -18.125 -16.938 1 98.19 138 ILE A C 1
ATOM 1128 O O . ILE A 1 138 ? 3.807 -16.969 -17.344 1 98.19 138 ILE A O 1
ATOM 1132 N N . MET A 1 139 ? 2.988 -18.984 -16.797 1 96.88 139 MET A N 1
ATOM 1133 C CA . MET A 1 139 ? 1.619 -18.562 -17.078 1 96.88 139 MET A CA 1
ATOM 1134 C C . MET 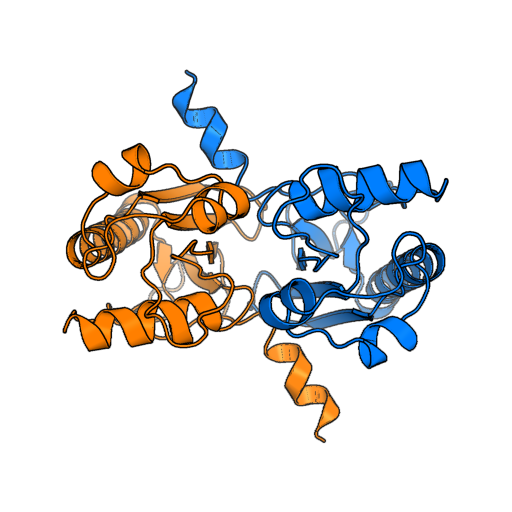A 1 139 ? 1.077 -17.688 -15.945 1 96.88 139 MET A C 1
ATOM 1136 O O . MET A 1 139 ? 1.23 -18.031 -14.773 1 96.88 139 MET A O 1
ATOM 1140 N N . ARG A 1 140 ? 0.422 -16.672 -16.344 1 96.88 140 ARG A N 1
ATOM 1141 C CA . ARG A 1 140 ? -0.235 -15.797 -15.383 1 96.88 140 ARG A CA 1
ATOM 1142 C C . ARG A 1 140 ? -1.608 -16.328 -15 1 96.88 140 ARG A C 1
ATOM 1144 O O . ARG A 1 140 ? -2.43 -16.641 -15.867 1 96.88 140 ARG A O 1
ATOM 1151 N N . PRO A 1 141 ? -1.899 -16.516 -13.742 1 96.06 141 PRO A N 1
ATOM 1152 C CA . PRO A 1 141 ? -3.287 -16.812 -13.383 1 96.06 141 PRO A CA 1
ATOM 1153 C C . PRO A 1 141 ? -4.266 -15.742 -13.852 1 96.06 141 PRO A C 1
ATOM 1155 O O . PRO A 1 141 ? -4.07 -14.562 -13.57 1 96.06 141 PRO A O 1
ATOM 1158 N N . PRO A 1 142 ? -5.328 -16.094 -14.5 1 94.56 142 PRO A N 1
ATOM 1159 C CA . PRO A 1 142 ? -6.262 -15.117 -15.07 1 94.56 142 PRO A CA 1
ATOM 1160 C C . PRO A 1 142 ? -6.859 -14.188 -14.016 1 94.56 142 PRO A C 1
ATOM 1162 O O . PRO A 1 142 ? -7.168 -13.031 -14.312 1 94.56 142 PRO A O 1
ATOM 1165 N N . VAL A 1 143 ? -6.992 -14.633 -12.812 1 94.25 143 VAL A N 1
ATOM 1166 C CA . VAL A 1 143 ? -7.613 -13.867 -11.734 1 94.25 143 VAL A CA 1
ATOM 1167 C C . VAL A 1 143 ? -6.785 -12.617 -11.445 1 94.25 143 VAL A C 1
ATOM 1169 O O . VAL A 1 143 ? -7.285 -11.648 -10.867 1 94.25 143 VAL A O 1
ATOM 1172 N N . LEU A 1 144 ? -5.484 -12.594 -11.859 1 96.69 144 LEU A N 1
ATOM 1173 C CA . LEU A 1 144 ? -4.59 -11.484 -11.562 1 96.69 144 LEU A CA 1
ATOM 1174 C C . LEU A 1 144 ? -4.531 -10.508 -12.734 1 96.69 144 LEU A C 1
ATOM 1176 O O . LEU A 1 144 ? -3.664 -9.633 -12.781 1 96.69 144 LEU A O 1
ATOM 1180 N N . ASP A 1 145 ? -5.562 -10.578 -13.672 1 95.12 145 ASP A N 1
ATOM 1181 C CA . ASP A 1 145 ? -5.551 -9.719 -14.852 1 95.12 145 ASP A CA 1
ATOM 1182 C C . ASP A 1 145 ? -6.32 -8.43 -14.594 1 95.12 145 ASP A C 1
ATOM 1184 O O . ASP A 1 145 ? -6.273 -7.5 -15.406 1 95.12 145 ASP A O 1
ATOM 1188 N N . ARG A 1 146 ? -7.07 -8.406 -13.516 1 93.38 146 ARG A N 1
ATOM 1189 C CA . ARG A 1 146 ? -7.832 -7.211 -13.164 1 93.38 146 ARG A CA 1
ATOM 1190 C C . ARG A 1 146 ? -7.648 -6.855 -11.688 1 93.38 146 ARG A C 1
ATOM 1192 O O . ARG A 1 146 ? -7.758 -7.723 -10.82 1 93.38 146 ARG A O 1
ATOM 1199 N N . TRP A 1 147 ? -7.371 -5.668 -11.445 1 94.38 147 TRP A N 1
ATOM 1200 C CA . TRP A 1 147 ? -7.207 -5.184 -10.078 1 94.38 147 TRP A CA 1
ATOM 1201 C C . TRP A 1 147 ? -7.551 -3.699 -9.977 1 94.38 147 TRP A C 1
ATOM 1203 O O . TRP A 1 147 ? -7.641 -3.01 -10.992 1 94.38 147 TRP A O 1
ATOM 1213 N N . ILE A 1 148 ? -7.828 -3.258 -8.812 1 93.44 148 ILE A N 1
ATOM 1214 C CA . ILE A 1 148 ? -7.98 -1.836 -8.523 1 93.44 148 ILE A CA 1
ATOM 1215 C C . ILE A 1 148 ? -6.609 -1.218 -8.25 1 93.44 148 ILE A C 1
ATOM 1217 O O . ILE A 1 148 ? -5.914 -1.621 -7.316 1 93.44 148 ILE A O 1
ATOM 1221 N N . ASP A 1 149 ? -6.188 -0.308 -9.094 1 95.06 149 ASP A N 1
ATOM 1222 C CA . ASP A 1 149 ? -4.984 0.502 -8.922 1 95.06 149 ASP A CA 1
ATOM 1223 C C . ASP A 1 149 ? -5.301 1.804 -8.188 1 95.06 149 ASP A C 1
ATOM 1225 O O . ASP A 1 149 ? -5.852 2.736 -8.773 1 95.06 149 ASP A O 1
ATOM 1229 N N . LEU A 1 150 ? -4.895 1.974 -6.977 1 93 150 LEU A N 1
ATOM 1230 C CA . LEU A 1 150 ? -5.309 3.074 -6.113 1 93 150 LEU A CA 1
ATOM 1231 C C . LEU A 1 150 ? -4.66 4.383 -6.555 1 93 150 LEU A C 1
ATOM 1233 O O . LEU A 1 150 ? -5.219 5.461 -6.34 1 93 150 LEU A O 1
ATOM 1237 N N . ARG A 1 151 ? -3.518 4.316 -7.215 1 89.88 151 ARG A N 1
ATOM 1238 C CA . ARG A 1 151 ? -2.787 5.508 -7.637 1 89.88 151 ARG A CA 1
ATOM 1239 C C . ARG A 1 151 ? -3.293 6.008 -8.984 1 89.88 151 ARG A C 1
ATOM 1241 O O . ARG A 1 151 ? -3.092 7.172 -9.336 1 89.88 151 ARG A O 1
ATOM 1248 N N . ALA A 1 152 ? -3.715 5.125 -9.922 1 80.75 152 ALA A N 1
ATOM 1249 C CA . ALA A 1 152 ? -4.164 5.504 -11.258 1 80.75 152 ALA A CA 1
ATOM 1250 C C . ALA A 1 152 ? -5.371 6.438 -11.188 1 80.75 152 ALA A C 1
ATOM 1252 O O . ALA A 1 152 ? -5.605 7.223 -12.109 1 80.75 152 ALA A O 1
ATOM 1253 N N . THR A 1 153 ? -6.098 6.324 -10.234 1 61 153 THR A N 1
ATOM 1254 C CA . THR A 1 153 ? -7.316 7.129 -10.219 1 61 153 THR A CA 1
ATOM 1255 C C . THR A 1 153 ? -6.98 8.617 -10.133 1 61 153 THR A C 1
ATOM 1257 O O . THR A 1 153 ? -7.773 9.461 -10.555 1 61 153 THR A O 1
ATOM 1260 N N . TYR A 1 154 ? -5.73 8.977 -9.688 1 52.97 154 TYR A N 1
ATOM 1261 C CA . TYR A 1 154 ? -5.297 10.367 -9.656 1 52.97 154 TYR A CA 1
ATOM 1262 C C . TYR A 1 154 ? -5.098 10.914 -11.062 1 52.97 154 TYR A C 1
ATOM 1264 O O . TYR A 1 154 ? -5.324 12.094 -11.32 1 52.97 154 TYR A O 1
ATOM 1272 N N . ARG A 1 155 ? -4.312 10.258 -11.797 1 49.31 155 ARG A N 1
ATOM 1273 C CA . ARG A 1 155 ? -3.742 10.859 -13 1 49.31 155 ARG A CA 1
ATOM 1274 C C . ARG A 1 155 ? -4.832 11.195 -14.008 1 49.31 155 ARG A C 1
ATOM 1276 O O . ARG A 1 155 ? -4.645 12.055 -14.875 1 49.31 155 ARG A O 1
ATOM 1283 N N . VAL A 1 156 ? -5.957 10.625 -13.922 1 40.16 156 VAL A N 1
ATOM 1284 C CA . VAL A 1 156 ? -6.875 11 -14.992 1 40.16 156 VAL A CA 1
ATOM 1285 C C . VAL A 1 156 ? -7.449 12.391 -14.719 1 40.16 156 VAL A C 1
ATOM 1287 O O . VAL A 1 156 ? -7.945 13.055 -15.633 1 40.16 156 VAL A O 1
ATOM 1290 N N . THR A 1 157 ? -7.527 12.789 -13.461 1 37.44 157 THR A N 1
ATOM 1291 C CA . THR A 1 157 ? -8.297 14.023 -13.359 1 37.44 157 THR A CA 1
ATOM 1292 C C . THR A 1 157 ? -7.539 15.188 -14 1 37.44 157 THR A C 1
ATOM 1294 O O . THR A 1 157 ? -8.117 16.234 -14.273 1 37.44 157 THR A O 1
ATOM 1297 N N . PHE A 1 158 ? -6.211 15.25 -13.938 1 33.12 158 PHE A N 1
ATOM 1298 C CA . PHE A 1 158 ? -5.723 16.516 -14.469 1 33.12 158 PHE A CA 1
ATOM 1299 C C . PHE A 1 158 ? -5.832 16.547 -15.984 1 33.12 158 PHE A C 1
ATOM 1301 O O . PHE A 1 158 ? -5.672 17.594 -16.609 1 33.12 158 PHE A O 1
ATOM 1308 N N . PHE A 1 159 ? -5.832 15.438 -16.672 1 29.55 159 PHE A N 1
ATOM 1309 C CA . PHE A 1 159 ? -5.68 15.781 -18.078 1 29.55 159 PHE A CA 1
ATOM 1310 C C . PHE A 1 159 ? -7.016 16.188 -18.688 1 29.55 159 PHE A C 1
ATOM 1312 O O . PHE A 1 159 ? -7.125 16.359 -19.906 1 29.55 159 PHE A O 1
ATOM 1319 N N . PHE A 1 160 ? -8.047 16.516 -17.938 1 25.22 160 PHE A N 1
ATOM 1320 C CA . PHE A 1 160 ? -8.938 17.203 -18.875 1 25.22 160 PHE A CA 1
ATOM 1321 C C . PHE A 1 160 ? -8.477 18.625 -19.141 1 25.22 160 PHE A C 1
ATOM 1323 O O . PHE A 1 160 ? -7.953 19.281 -18.234 1 25.22 160 PHE A O 1
ATOM 1330 N N . GLN B 1 1 ? -17.406 -2.703 14.375 1 63.84 1 GLN B N 1
ATOM 1331 C CA . GLN B 1 1 ? -17.578 -1.449 13.648 1 63.84 1 GLN B CA 1
ATOM 1332 C C . GLN B 1 1 ? -17.609 -1.686 12.148 1 63.84 1 GLN B C 1
ATOM 1334 O O . GLN B 1 1 ? -16.875 -2.531 11.625 1 63.84 1 GLN B O 1
ATOM 1339 N N . ILE B 1 2 ? -18.719 -1.113 11.461 1 79.62 2 ILE B N 1
ATOM 1340 C CA . ILE B 1 2 ? -18.938 -1.305 10.031 1 79.62 2 ILE B CA 1
ATOM 1341 C C . ILE B 1 2 ? -18.406 -0.102 9.266 1 79.62 2 ILE B C 1
ATOM 1343 O O . ILE B 1 2 ? -18.766 1.041 9.555 1 79.62 2 ILE B O 1
ATOM 1347 N N . PHE B 1 3 ? -17.422 -0.358 8.359 1 90.44 3 PHE B N 1
ATOM 1348 C CA . PHE B 1 3 ? -16.844 0.723 7.57 1 90.44 3 PHE B CA 1
ATOM 1349 C C . PHE B 1 3 ? -17.438 0.753 6.172 1 90.44 3 PHE B C 1
ATOM 1351 O O . PHE B 1 3 ? -17.438 -0.261 5.473 1 90.44 3 PHE B O 1
ATOM 1358 N N . SER B 1 4 ? -17.891 1.924 5.867 1 93.44 4 SER B N 1
ATOM 1359 C CA . SER B 1 4 ? -18.391 2.107 4.512 1 93.44 4 SER B CA 1
ATOM 1360 C C . SER B 1 4 ? -17.281 2.564 3.568 1 93.44 4 SER B C 1
ATOM 1362 O O . SER B 1 4 ? -17.406 2.424 2.35 1 93.44 4 SER B O 1
ATOM 1364 N N . HIS B 1 5 ? -16.203 3.148 4.18 1 95.69 5 HIS B N 1
ATOM 1365 C CA . HIS B 1 5 ? -15.102 3.678 3.393 1 95.69 5 HIS B CA 1
ATOM 1366 C C . HIS B 1 5 ? -13.766 3.367 4.055 1 95.69 5 HIS B C 1
ATOM 1368 O O . HIS B 1 5 ? -13.703 3.086 5.254 1 95.69 5 HIS B O 1
ATOM 1374 N N . LEU B 1 6 ? -12.766 3.393 3.203 1 95.75 6 LEU B N 1
ATOM 1375 C CA . LEU B 1 6 ? -11.375 3.33 3.65 1 95.75 6 LEU B CA 1
ATOM 1376 C C . LEU B 1 6 ? -10.586 4.535 3.146 1 95.75 6 LEU B C 1
ATOM 1378 O O . LEU B 1 6 ? -10.773 4.969 2.008 1 95.75 6 LEU B O 1
ATOM 1382 N N . ILE B 1 7 ? -9.797 5.062 4.012 1 96.94 7 ILE B N 1
ATOM 1383 C CA . ILE B 1 7 ? -8.789 6.039 3.602 1 96.94 7 ILE B CA 1
ATOM 1384 C C . ILE B 1 7 ? -7.41 5.383 3.596 1 96.94 7 ILE B C 1
ATOM 1386 O O . ILE B 1 7 ? -6.867 5.059 4.652 1 96.94 7 ILE B O 1
ATOM 1390 N N . ILE B 1 8 ? -6.875 5.199 2.414 1 97 8 ILE B N 1
ATOM 13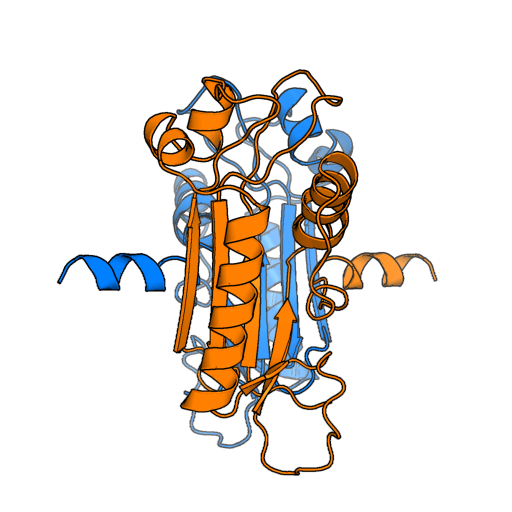91 C CA . ILE B 1 8 ? -5.594 4.516 2.262 1 97 8 ILE B CA 1
ATOM 1392 C C . ILE B 1 8 ? -4.477 5.543 2.096 1 97 8 ILE B C 1
ATOM 1394 O O . ILE B 1 8 ? -4.582 6.457 1.274 1 97 8 ILE B O 1
ATOM 1398 N N . ILE B 1 9 ? -3.447 5.387 2.908 1 97.56 9 ILE B N 1
ATOM 1399 C CA . ILE B 1 9 ? -2.324 6.32 2.928 1 97.56 9 ILE B CA 1
ATOM 1400 C C . ILE B 1 9 ? -1.032 5.578 2.592 1 97.56 9 ILE B C 1
ATOM 1402 O O . ILE B 1 9 ? -0.804 4.469 3.072 1 97.56 9 ILE B O 1
ATOM 1406 N N . ASP B 1 10 ? -0.194 6.164 1.78 1 96.75 10 ASP B N 1
ATOM 1407 C CA . ASP B 1 10 ? 1.114 5.617 1.435 1 96.75 10 ASP B CA 1
ATOM 1408 C C . ASP B 1 10 ? 2.115 6.73 1.14 1 96.75 10 ASP B C 1
ATOM 1410 O O . ASP B 1 10 ? 2.236 7.18 -0.003 1 96.75 10 ASP B O 1
ATOM 1414 N N . PHE B 1 11 ? 3.035 7.109 2.098 1 97.75 11 PHE B N 1
ATOM 1415 C CA . PHE B 1 11 ? 3.963 8.227 1.982 1 97.75 11 PHE B CA 1
ATOM 1416 C C . PHE B 1 11 ? 5.172 7.84 1.137 1 97.75 11 PHE B C 1
ATOM 1418 O O . PHE B 1 11 ? 5.617 6.691 1.169 1 97.75 11 PHE B O 1
ATOM 1425 N N . GLU B 1 12 ? 5.734 8.805 0.45 1 96.94 12 GLU B N 1
ATOM 1426 C CA . GLU B 1 12 ? 7.141 8.773 0.053 1 96.94 12 GLU B CA 1
ATOM 1427 C C . GLU B 1 12 ? 7.988 9.664 0.951 1 96.94 12 GLU B C 1
ATOM 1429 O O . GLU B 1 12 ? 7.559 10.758 1.338 1 96.94 12 GLU B O 1
ATOM 1434 N N . SER B 1 13 ? 9.18 9.273 1.256 1 97 13 SER B N 1
ATOM 1435 C CA . SER B 1 13 ? 10.086 10.031 2.113 1 97 13 SER B CA 1
ATOM 1436 C C . SER B 1 13 ? 11.477 10.141 1.497 1 97 13 SER B C 1
ATOM 1438 O O . SER B 1 13 ? 11.773 9.469 0.503 1 97 13 SER B O 1
ATOM 1440 N N . THR B 1 14 ? 12.242 11.047 2.061 1 95.5 14 THR B N 1
ATOM 1441 C CA . THR B 1 14 ? 13.664 11.031 1.728 1 95.5 14 THR B CA 1
ATOM 1442 C C . THR B 1 14 ? 14.281 9.672 2.047 1 95.5 14 THR B C 1
ATOM 1444 O O . THR B 1 14 ? 13.797 8.961 2.926 1 95.5 14 THR B O 1
ATOM 1447 N N . CYS B 1 15 ? 15.164 9.234 1.231 1 88.38 15 CYS B N 1
ATOM 1448 C CA . CYS B 1 15 ? 15.859 7.965 1.407 1 88.38 15 CYS B CA 1
ATOM 1449 C C . CYS B 1 15 ? 17.359 8.117 1.18 1 88.38 15 CYS B C 1
ATOM 1451 O O . CYS B 1 15 ? 17.781 9 0.434 1 88.38 15 CYS B O 1
ATOM 1453 N N . TRP B 1 16 ? 18.031 7.309 1.903 1 81.38 16 TRP B N 1
ATOM 1454 C CA . TRP B 1 16 ? 19.484 7.379 1.872 1 81.38 16 TRP B CA 1
ATOM 1455 C C . TRP B 1 16 ? 20.078 6.008 1.585 1 81.38 16 TRP B C 1
ATOM 1457 O O . TRP B 1 16 ? 19.609 4.992 2.094 1 81.38 16 TRP B O 1
ATOM 1467 N N . GLU B 1 17 ? 21.031 5.914 0.712 1 73.62 17 GLU B N 1
ATOM 1468 C CA . GLU B 1 17 ? 21.672 4.652 0.344 1 73.62 17 GLU B CA 1
ATOM 1469 C C . GLU B 1 17 ? 22.438 4.059 1.52 1 73.62 17 GLU B C 1
ATOM 1471 O O . GLU B 1 17 ? 22.344 2.859 1.784 1 73.62 17 GLU B O 1
ATOM 1476 N N . ASN B 1 18 ? 23.266 4.758 2.133 1 67.69 18 ASN B N 1
ATOM 1477 C CA . ASN B 1 18 ? 24.203 4.211 3.111 1 67.69 18 ASN B CA 1
ATOM 1478 C C . ASN B 1 18 ? 24.016 4.848 4.484 1 67.69 18 ASN B C 1
ATOM 1480 O O . ASN B 1 18 ? 24.859 4.688 5.371 1 67.69 18 ASN B O 1
ATOM 1484 N N . GLU B 1 19 ? 23.016 5.543 4.586 1 63.12 19 GLU B N 1
ATOM 1485 C CA . GLU B 1 19 ? 22.922 6.23 5.871 1 63.12 19 GLU B CA 1
ATOM 1486 C C . GLU B 1 19 ? 21.625 5.887 6.594 1 63.12 19 GLU B C 1
ATOM 1488 O O . GLU B 1 19 ? 20.594 6.5 6.336 1 63.12 19 GLU B O 1
ATOM 1493 N N . LYS B 1 20 ? 21.703 4.961 7.492 1 62.53 20 LYS B N 1
ATOM 1494 C CA . LYS B 1 20 ? 20.531 4.484 8.234 1 62.53 20 LYS B CA 1
ATOM 1495 C C . LYS B 1 20 ? 20.047 5.539 9.227 1 62.53 20 LYS B C 1
ATOM 1497 O O . LYS B 1 20 ? 18.891 5.512 9.648 1 62.53 20 LYS B O 1
ATOM 1502 N N . HIS B 1 21 ? 20.906 6.48 9.43 1 68 21 HIS B N 1
ATOM 1503 C CA . HIS B 1 21 ? 20.562 7.34 10.555 1 68 21 HIS B CA 1
ATOM 1504 C C . HIS B 1 21 ? 20.094 8.711 10.078 1 68 21 HIS B C 1
ATOM 1506 O O . HIS B 1 21 ? 19.797 9.594 10.891 1 68 21 HIS B O 1
ATOM 1512 N N . SER B 1 22 ? 19.906 8.781 8.836 1 81.88 22 SER B N 1
ATOM 1513 C CA . SER B 1 22 ? 19.438 10.094 8.406 1 81.88 22 SER B CA 1
ATOM 1514 C C . SER B 1 22 ? 17.922 10.234 8.602 1 81.88 22 SER B C 1
ATOM 1516 O O . SER B 1 22 ? 17.188 9.258 8.453 1 81.88 22 SER B O 1
ATOM 1518 N N . PRO B 1 23 ? 17.609 11.477 9.07 1 89 23 PRO B N 1
ATOM 1519 C CA . PRO B 1 23 ? 16.172 11.672 9.305 1 89 23 PRO B CA 1
ATOM 1520 C C . PRO B 1 23 ? 15.344 11.523 8.031 1 89 23 PRO B C 1
ATOM 1522 O O . PRO B 1 23 ? 15.789 11.914 6.949 1 89 23 PRO B O 1
ATOM 1525 N N . GLN B 1 24 ? 14.258 10.859 8.18 1 92.62 24 GLN B N 1
ATOM 1526 C CA . GLN B 1 24 ? 13.32 10.734 7.066 1 92.62 24 GLN B CA 1
ATOM 1527 C C . GLN B 1 24 ? 12.289 11.867 7.094 1 92.62 24 GLN B C 1
ATOM 1529 O O . GLN B 1 24 ? 11.695 12.148 8.133 1 92.62 24 GLN B O 1
ATOM 1534 N N . GLU B 1 25 ? 12.164 12.57 5.977 1 98 25 GLU B N 1
ATOM 1535 C CA . GLU B 1 25 ? 11.133 13.586 5.789 1 98 25 GLU B CA 1
ATOM 1536 C C . GLU B 1 25 ? 10.148 13.172 4.699 1 98 25 GLU B C 1
ATOM 1538 O O . GLU B 1 25 ? 10.555 12.727 3.627 1 98 25 GLU B O 1
ATOM 1543 N N . ILE B 1 26 ? 8.852 13.312 5.016 1 98.62 26 ILE B N 1
ATOM 1544 C CA . ILE B 1 26 ? 7.836 13.023 4.012 1 98.62 26 ILE B CA 1
ATOM 1545 C C . ILE B 1 26 ? 7.957 14.016 2.857 1 98.62 26 ILE B C 1
ATOM 1547 O O . ILE B 1 26 ? 8.016 15.227 3.074 1 98.62 26 ILE B O 1
ATOM 1551 N N . ILE B 1 27 ? 8.031 13.477 1.628 1 98.75 27 ILE B N 1
ATOM 1552 C CA . ILE B 1 27 ? 8.164 14.367 0.479 1 98.75 27 ILE B CA 1
ATOM 1553 C C . ILE B 1 27 ? 6.973 14.172 -0.46 1 98.75 27 ILE B C 1
ATOM 1555 O O . ILE B 1 27 ? 6.82 14.914 -1.438 1 98.75 27 ILE B O 1
ATOM 1559 N N . GLU B 1 28 ? 6.121 13.25 -0.233 1 98.5 28 GLU B N 1
ATOM 1560 C CA . GLU B 1 28 ? 4.852 13.023 -0.917 1 98.5 28 GLU B CA 1
ATOM 1561 C C . GLU B 1 28 ? 3.818 12.414 0.023 1 98.5 28 GLU B C 1
ATOM 1563 O O . GLU B 1 28 ? 4.102 11.43 0.711 1 98.5 28 GLU B O 1
ATOM 1568 N N . PHE B 1 29 ? 2.625 13.016 0.081 1 98.44 29 PHE B N 1
ATOM 1569 C CA . PHE B 1 29 ? 1.543 12.57 0.951 1 98.44 29 PHE B CA 1
ATOM 1570 C C . PHE B 1 29 ? 0.29 12.258 0.141 1 98.44 29 PHE B C 1
ATOM 1572 O O . PHE B 1 29 ? -0.591 13.109 0.002 1 98.44 29 PHE B O 1
ATOM 1579 N N . PRO B 1 30 ? 0.191 11.031 -0.313 1 97.25 30 PRO B N 1
ATOM 1580 C CA . PRO B 1 30 ? -1.037 10.562 -0.965 1 97.25 30 PRO B CA 1
ATOM 1581 C C . PRO B 1 30 ? -2.02 9.93 0.014 1 97.25 30 PRO B C 1
ATOM 1583 O O . PRO B 1 30 ? -1.606 9.234 0.948 1 97.25 30 PRO B O 1
ATOM 1586 N N . ALA B 1 31 ? -3.299 10.195 -0.138 1 97.5 31 ALA B N 1
ATOM 1587 C CA . ALA B 1 31 ? -4.398 9.492 0.515 1 97.5 31 ALA B CA 1
ATOM 1588 C C . ALA B 1 31 ? -5.598 9.367 -0.42 1 97.5 31 ALA B C 1
ATOM 1590 O O . ALA B 1 31 ? -5.887 10.281 -1.197 1 97.5 31 ALA B O 1
ATOM 1591 N N . ILE B 1 32 ? -6.219 8.258 -0.379 1 96.62 32 ILE B N 1
ATOM 1592 C CA . ILE B 1 32 ? -7.395 8.055 -1.22 1 96.62 32 ILE B CA 1
ATOM 1593 C C . ILE B 1 32 ? -8.562 7.57 -0.365 1 96.62 32 ILE B C 1
ATOM 1595 O O . ILE B 1 32 ? -8.375 6.801 0.58 1 96.62 32 ILE B O 1
ATOM 1599 N N . LEU B 1 33 ? -9.766 8.031 -0.708 1 96.38 33 LEU B N 1
ATOM 1600 C CA . LEU B 1 33 ? -11.016 7.551 -0.134 1 96.38 33 LEU B CA 1
ATOM 1601 C C . LEU B 1 33 ? -11.664 6.504 -1.038 1 96.38 33 LEU B C 1
ATOM 1603 O O . LEU B 1 33 ? -12.062 6.812 -2.162 1 96.38 33 LEU B O 1
ATOM 1607 N N . MET B 1 34 ? -11.773 5.297 -0.521 1 94.44 34 MET B N 1
ATOM 1608 C CA . MET B 1 34 ? -12.344 4.207 -1.311 1 94.44 34 MET B CA 1
ATOM 1609 C C . MET B 1 34 ? -13.68 3.75 -0.728 1 94.44 34 MET B C 1
ATOM 1611 O O . MET B 1 34 ? -13.781 3.506 0.475 1 94.44 34 MET B O 1
ATOM 1615 N N . ASN B 1 35 ? -14.688 3.713 -1.568 1 94.56 35 ASN B N 1
ATOM 1616 C CA . ASN B 1 35 ? -15.945 3.078 -1.203 1 94.56 35 ASN B CA 1
ATOM 1617 C C . ASN B 1 35 ? -15.805 1.562 -1.102 1 94.56 35 ASN B C 1
ATOM 1619 O O . ASN B 1 35 ? -15.453 0.9 -2.08 1 94.56 35 ASN B O 1
ATOM 1623 N N . THR B 1 36 ? -16.094 1.021 0.061 1 90.5 36 THR B N 1
ATOM 1624 C CA . THR B 1 36 ? -15.797 -0.387 0.303 1 90.5 36 THR B CA 1
ATOM 1625 C C . THR B 1 36 ? -16.781 -1.283 -0.433 1 90.5 36 THR B C 1
ATOM 1627 O O . THR B 1 36 ? -16.5 -2.449 -0.708 1 90.5 36 THR B O 1
ATOM 1630 N N . LYS B 1 37 ? -17.938 -0.778 -0.751 1 87.06 37 LYS B N 1
ATOM 1631 C CA . LYS B 1 37 ? -18.969 -1.561 -1.431 1 87.06 37 LYS B CA 1
ATOM 1632 C C . LYS B 1 37 ? -18.672 -1.677 -2.924 1 87.06 37 LYS B C 1
ATOM 1634 O O . LYS B 1 37 ? -18.797 -2.758 -3.504 1 87.06 37 LYS B O 1
ATOM 1639 N N . THR B 1 38 ? -18.141 -0.632 -3.496 1 90.12 38 THR B N 1
ATOM 1640 C CA . THR B 1 38 ? -18 -0.615 -4.949 1 90.12 38 THR B CA 1
ATOM 1641 C C . THR B 1 38 ? -16.531 -0.73 -5.352 1 90.12 38 THR B C 1
ATOM 1643 O O . THR B 1 38 ? -16.219 -1.072 -6.496 1 90.12 38 THR B O 1
ATOM 1646 N N . GLY B 1 39 ? -15.641 -0.338 -4.465 1 89.31 39 GLY B N 1
ATOM 1647 C CA . GLY B 1 39 ? -14.234 -0.299 -4.805 1 89.31 39 GLY B CA 1
ATOM 1648 C C . GLY B 1 39 ? -13.82 0.974 -5.52 1 89.31 39 GLY B C 1
ATOM 1649 O O . GLY B 1 39 ? -12.672 1.123 -5.926 1 89.31 39 GLY B O 1
ATOM 1650 N N . GLU B 1 40 ? -14.781 1.852 -5.602 1 92.12 40 GLU B N 1
ATOM 1651 C CA . GLU B 1 40 ? -14.508 3.094 -6.32 1 92.12 40 GLU B CA 1
ATOM 1652 C C . GLU B 1 40 ? -13.734 4.078 -5.445 1 92.12 40 GLU B C 1
ATOM 1654 O O . GLU B 1 40 ? -14.016 4.207 -4.25 1 92.12 40 GLU B O 1
ATOM 1659 N N . ILE B 1 41 ? -12.82 4.77 -6.055 1 93.88 41 ILE B N 1
ATOM 1660 C CA . ILE B 1 41 ? -12.141 5.891 -5.402 1 93.88 41 ILE B CA 1
ATOM 1661 C C . ILE B 1 41 ? -13 7.145 -5.516 1 93.88 41 ILE B C 1
ATOM 1663 O O . ILE B 1 41 ? -13.25 7.637 -6.621 1 93.88 41 ILE B O 1
ATOM 1667 N N . GLU B 1 42 ? -13.422 7.715 -4.391 1 95.38 42 GLU B N 1
ATOM 1668 C CA . GLU B 1 42 ? -14.406 8.789 -4.406 1 95.38 42 GLU B CA 1
ATOM 1669 C C . GLU B 1 42 ? -13.758 10.148 -4.152 1 95.38 42 GLU B C 1
ATOM 1671 O O . GLU B 1 42 ? -14.359 11.188 -4.41 1 95.38 42 GLU B O 1
ATOM 1676 N N . SER B 1 43 ? -12.609 10.148 -3.574 1 95.44 43 SER B N 1
ATOM 1677 C CA . SER B 1 43 ? -11.859 11.367 -3.281 1 95.44 43 SER B CA 1
ATOM 1678 C C . SER B 1 43 ? -10.383 11.062 -3.062 1 95.44 43 SER B C 1
ATOM 1680 O O . SER B 1 43 ? -10.008 9.922 -2.787 1 95.44 43 SER B O 1
ATOM 1682 N N . GLU B 1 44 ? -9.586 12.094 -3.209 1 96.12 44 GLU B N 1
ATOM 1683 C CA . GLU B 1 44 ? -8.148 11.906 -3.043 1 96.12 44 GLU B CA 1
ATOM 1684 C C . GLU B 1 44 ? -7.504 13.148 -2.424 1 96.12 44 GLU B C 1
ATOM 1686 O O . GLU B 1 44 ? -8 14.258 -2.59 1 96.12 44 GLU B O 1
ATOM 1691 N N . PHE B 1 45 ? -6.516 12.938 -1.711 1 96.94 45 PHE B N 1
ATOM 1692 C CA . PHE B 1 45 ? -5.621 13.93 -1.138 1 96.94 45 PHE B CA 1
ATOM 1693 C C . PHE B 1 45 ? -4.188 13.703 -1.594 1 96.94 45 PHE B C 1
ATOM 1695 O O . PHE B 1 45 ? -3.688 12.578 -1.544 1 96.94 45 PHE B O 1
ATOM 1702 N N . HIS B 1 46 ? -3.551 14.789 -2.078 1 97.38 46 HIS B N 1
ATOM 1703 C CA . HIS B 1 46 ? -2.197 14.609 -2.59 1 97.38 46 HIS B CA 1
ATOM 1704 C C . HIS B 1 46 ? -1.403 15.906 -2.518 1 97.38 46 HIS B C 1
ATOM 1706 O O . HIS B 1 46 ? -1.835 16.938 -3.049 1 97.38 46 HIS B O 1
ATOM 1712 N N . TYR B 1 47 ? -0.259 15.844 -1.892 1 98.31 47 TYR B N 1
ATOM 1713 C CA . TYR B 1 47 ? 0.649 16.984 -1.86 1 98.31 47 TYR B CA 1
ATOM 1714 C C . TYR B 1 47 ? 2.102 16.531 -1.881 1 98.31 47 TYR B C 1
ATOM 1716 O O . TYR B 1 47 ? 2.451 15.523 -1.255 1 98.31 47 TYR B O 1
ATOM 1724 N N . TYR B 1 48 ? 2.91 17.25 -2.584 1 98.56 48 TYR B N 1
ATOM 1725 C CA . TYR B 1 48 ? 4.352 17.172 -2.371 1 98.56 48 TYR B CA 1
ATOM 1726 C C . TYR B 1 48 ? 4.773 18.047 -1.198 1 98.56 48 TYR B C 1
ATOM 1728 O O . TYR B 1 48 ? 4.188 19.109 -0.963 1 98.56 48 TYR B O 1
ATOM 1736 N N . LEU B 1 49 ? 5.695 17.594 -0.481 1 98.81 49 LEU B N 1
ATOM 1737 C CA . LEU B 1 49 ? 6.16 18.328 0.697 1 98.81 49 LEU B CA 1
ATOM 1738 C C . LEU B 1 49 ? 7.605 18.781 0.522 1 98.81 49 LEU B C 1
ATOM 1740 O O . LEU B 1 49 ? 8.398 18.109 -0.137 1 98.81 49 LEU B O 1
ATOM 1744 N N . GLN B 1 50 ? 7.875 19.812 1.151 1 98.38 50 GLN B N 1
ATOM 1745 C CA . GLN B 1 50 ? 9.227 20.375 1.146 1 98.38 50 GLN B CA 1
ATOM 1746 C C . GLN B 1 50 ? 10.023 19.875 2.352 1 98.38 50 GLN B C 1
ATOM 1748 O O . GLN B 1 50 ? 9.711 20.234 3.492 1 98.38 50 GLN B O 1
ATOM 1753 N N . PRO B 1 51 ? 11.078 19.062 2.1 1 97.81 51 PRO B N 1
ATOM 1754 C CA . PRO B 1 51 ? 11.953 18.719 3.227 1 97.81 51 PRO B CA 1
ATOM 1755 C C . PRO B 1 51 ? 12.773 19.906 3.725 1 97.81 51 PRO B C 1
ATOM 1757 O O . PRO B 1 51 ? 13.312 20.672 2.918 1 97.81 51 PRO B O 1
ATOM 1760 N N . THR B 1 52 ? 12.836 20.047 4.992 1 96.81 52 THR B N 1
ATOM 1761 C CA . THR B 1 52 ? 13.5 21.219 5.539 1 96.81 52 THR B CA 1
ATOM 1762 C C . THR B 1 52 ? 14.789 20.828 6.258 1 96.81 52 THR B C 1
ATOM 1764 O O . THR B 1 52 ? 15.695 21.656 6.418 1 96.81 52 THR B O 1
ATOM 1767 N N . GLU B 1 53 ? 14.898 19.672 6.715 1 95.56 53 GLU B N 1
ATOM 1768 C CA . GLU B 1 53 ? 16.109 19.203 7.391 1 95.56 53 GLU B CA 1
ATOM 1769 C C . GLU B 1 53 ? 17.203 18.844 6.391 1 95.56 53 GLU B C 1
ATOM 1771 O O . GLU B 1 53 ? 18.359 19.188 6.578 1 95.56 53 GLU B O 1
ATOM 1776 N N . MET B 1 54 ? 16.844 18.156 5.379 1 92.88 54 MET B N 1
ATOM 1777 C CA . MET B 1 54 ? 17.703 17.844 4.242 1 92.88 54 MET B CA 1
ATOM 1778 C C . MET B 1 54 ? 17.016 18.203 2.928 1 92.88 54 MET B C 1
ATOM 1780 O O . MET B 1 54 ? 16.469 17.328 2.246 1 92.88 54 MET B O 1
ATOM 1784 N N . PRO B 1 55 ? 17.188 19.422 2.561 1 95.94 55 PRO B N 1
ATOM 1785 C CA . PRO B 1 55 ? 16.344 19.969 1.508 1 95.94 55 PRO B CA 1
ATOM 1786 C C . PRO B 1 55 ? 16.688 19.438 0.12 1 95.94 55 PRO B C 1
ATOM 1788 O O . PRO B 1 55 ? 15.883 19.547 -0.809 1 95.94 55 PRO B O 1
ATOM 1791 N N . PHE B 1 56 ? 17.922 18.906 -0.044 1 96 56 PHE B N 1
ATOM 1792 C CA . PHE B 1 56 ? 18.344 18.438 -1.361 1 96 56 PHE B CA 1
ATOM 1793 C C . PHE B 1 56 ? 18.25 16.922 -1.459 1 96 56 PHE B C 1
ATOM 1795 O O . PHE B 1 56 ? 18.859 16.203 -0.661 1 96 56 PHE B O 1
ATOM 1802 N N . LEU B 1 57 ? 17.469 16.469 -2.463 1 95.56 57 LEU B N 1
ATOM 1803 C CA . LEU B 1 57 ? 17.328 15.031 -2.684 1 95.56 57 LEU B CA 1
ATOM 1804 C C . LEU B 1 57 ? 18.578 14.461 -3.363 1 95.56 57 LEU B C 1
ATOM 1806 O O . LEU B 1 57 ? 19.125 15.086 -4.273 1 95.56 57 LEU B O 1
ATOM 1810 N N . SER B 1 58 ? 19.016 13.383 -2.902 1 91.19 58 SER B N 1
ATOM 1811 C CA . SER B 1 58 ? 20.078 12.68 -3.605 1 91.19 58 SER B CA 1
ATOM 1812 C C . SER B 1 58 ? 19.594 12.117 -4.938 1 91.19 58 SER B C 1
ATOM 1814 O O . SER B 1 58 ? 18.391 11.992 -5.156 1 91.19 58 SER B O 1
ATOM 1816 N N . HIS B 1 59 ? 20.516 11.758 -5.812 1 89.81 59 HIS B N 1
ATOM 1817 C CA . HIS B 1 59 ? 20.156 11.086 -7.059 1 89.81 59 HIS B CA 1
ATOM 1818 C C . HIS B 1 59 ? 19.484 9.75 -6.789 1 89.81 59 HIS B C 1
ATOM 1820 O O . HIS B 1 59 ? 18.516 9.391 -7.465 1 89.81 59 HIS B O 1
ATOM 1826 N N . PHE B 1 60 ? 19.938 9.172 -5.812 1 86.94 60 PHE B N 1
ATOM 1827 C CA . PHE B 1 60 ? 19.391 7.887 -5.402 1 86.94 60 PHE B CA 1
ATOM 1828 C C . PHE B 1 60 ? 17.906 8.031 -5.039 1 86.94 60 PHE B C 1
ATOM 1830 O O . PHE B 1 60 ? 17.078 7.273 -5.527 1 86.94 60 PHE B O 1
ATOM 1837 N N . CYS B 1 61 ? 17.609 8.961 -4.199 1 91.81 61 CYS B N 1
ATOM 1838 C CA . CYS B 1 61 ? 16.234 9.195 -3.75 1 91.81 61 CYS B CA 1
ATOM 1839 C C . CYS B 1 61 ? 15.328 9.539 -4.926 1 91.81 61 CYS B C 1
ATOM 1841 O O . CYS B 1 61 ? 14.211 9.023 -5.023 1 91.81 61 CYS B O 1
ATOM 1843 N N . GLN B 1 62 ? 15.812 10.391 -5.836 1 94.06 62 GLN B N 1
ATOM 1844 C CA . GLN B 1 62 ? 15.023 10.797 -6.992 1 94.06 62 GLN B CA 1
ATOM 1845 C C . GLN B 1 62 ? 14.727 9.609 -7.898 1 94.06 62 GLN B C 1
ATOM 1847 O O . GLN B 1 62 ? 13.609 9.469 -8.406 1 94.06 62 GLN B O 1
ATOM 1852 N N . GLN B 1 63 ? 15.672 8.719 -8.008 1 87.69 63 GLN B N 1
ATOM 1853 C CA . GLN B 1 63 ? 15.492 7.547 -8.852 1 87.69 63 GLN B CA 1
ATOM 1854 C C . GLN B 1 63 ? 14.523 6.551 -8.219 1 87.69 63 GLN B C 1
ATOM 1856 O O . GLN B 1 63 ? 13.664 5.996 -8.898 1 87.69 63 GLN B O 1
ATOM 1861 N N . LEU B 1 64 ? 14.672 6.363 -6.984 1 85.69 64 LEU B N 1
ATOM 1862 C CA . LEU B 1 64 ? 13.859 5.391 -6.262 1 85.69 64 LEU B CA 1
ATOM 1863 C C . LEU B 1 64 ? 12.398 5.832 -6.207 1 85.69 64 LEU B C 1
ATOM 1865 O O . LEU B 1 64 ? 11.492 5.031 -6.445 1 85.69 64 LEU B O 1
ATOM 1869 N N . THR B 1 65 ? 12.156 7.113 -5.93 1 91.31 65 THR B N 1
ATOM 1870 C CA . THR B 1 65 ? 10.797 7.582 -5.66 1 91.31 65 THR B CA 1
ATOM 1871 C C . THR B 1 65 ? 10.156 8.141 -6.93 1 91.31 65 THR B C 1
ATOM 1873 O O . THR B 1 65 ? 8.938 8.258 -7.012 1 91.31 65 THR B O 1
ATOM 1876 N N . GLY B 1 66 ? 10.992 8.594 -7.871 1 92.5 66 GLY B N 1
ATOM 1877 C CA . GLY B 1 66 ? 10.516 9.305 -9.047 1 92.5 66 GLY B CA 1
ATOM 1878 C C . GLY B 1 66 ? 10.227 10.773 -8.781 1 92.5 66 GLY B C 1
ATOM 1879 O O . GLY B 1 66 ? 9.711 11.477 -9.648 1 92.5 66 GLY B O 1
ATOM 1880 N N . ILE B 1 67 ? 10.555 11.266 -7.531 1 96.44 67 ILE B N 1
ATOM 1881 C CA . ILE B 1 67 ? 10.258 12.641 -7.148 1 96.44 67 ILE B CA 1
ATOM 1882 C C . ILE B 1 67 ? 11.469 13.531 -7.445 1 96.44 67 ILE B C 1
ATOM 1884 O O . ILE B 1 67 ? 12.594 13.203 -7.062 1 96.44 67 ILE B O 1
ATOM 1888 N N . THR B 1 68 ? 11.242 14.633 -8.078 1 98 68 THR B N 1
ATOM 1889 C CA . THR B 1 68 ? 12.328 15.523 -8.492 1 98 68 THR B CA 1
ATOM 1890 C C . THR B 1 68 ? 12.57 16.594 -7.441 1 98 68 THR B C 1
ATOM 1892 O O . THR B 1 68 ? 11.727 16.828 -6.57 1 98 68 THR B O 1
ATOM 1895 N N . GLN B 1 69 ? 13.719 17.203 -7.664 1 98.25 69 GLN B N 1
ATOM 1896 C CA . GLN B 1 69 ? 14.039 18.312 -6.777 1 98.25 69 GLN B CA 1
ATOM 1897 C C . GLN B 1 69 ? 13 19.438 -6.898 1 98.25 69 GLN B C 1
ATOM 1899 O O . GLN B 1 69 ? 12.609 20.031 -5.895 1 98.25 69 GLN B O 1
ATOM 1904 N N . ILE B 1 70 ? 12.523 19.703 -8.117 1 98.56 70 ILE B N 1
ATOM 1905 C CA . ILE B 1 70 ? 11.578 20.781 -8.383 1 98.56 70 ILE B CA 1
ATOM 1906 C C . ILE B 1 70 ? 10.266 20.5 -7.66 1 98.56 70 ILE B C 1
ATOM 1908 O O . ILE B 1 70 ? 9.633 21.406 -7.121 1 98.56 70 ILE B O 1
ATOM 1912 N N . GLN B 1 71 ? 9.867 19.234 -7.59 1 98.25 71 GLN B N 1
ATOM 1913 C CA . GLN B 1 71 ? 8.609 18.859 -6.941 1 98.25 71 GLN B CA 1
ATOM 1914 C C . GLN B 1 71 ? 8.656 19.156 -5.445 1 98.25 71 GLN B C 1
ATOM 1916 O O . GLN B 1 71 ? 7.699 19.688 -4.879 1 98.25 71 GLN B O 1
ATOM 1921 N N . VAL B 1 72 ? 9.82 18.875 -4.852 1 98.5 72 VAL B N 1
ATOM 1922 C CA . VAL B 1 72 ? 9.875 19.109 -3.408 1 98.5 72 VAL B CA 1
ATOM 1923 C C . VAL B 1 72 ? 10.148 20.578 -3.123 1 98.5 72 VAL B C 1
ATOM 1925 O O . VAL B 1 72 ? 9.703 21.109 -2.105 1 98.5 72 VAL B O 1
ATOM 1928 N N . ASP B 1 73 ? 10.836 21.25 -4.062 1 98.56 73 ASP B N 1
ATOM 1929 C CA . ASP B 1 73 ? 11.047 22.688 -3.908 1 98.56 73 ASP B CA 1
ATOM 1930 C C . ASP B 1 73 ? 9.719 23.438 -3.926 1 98.56 73 ASP B C 1
ATOM 1932 O O . ASP B 1 73 ? 9.562 24.438 -3.24 1 98.56 73 ASP B O 1
ATOM 1936 N N . ASN B 1 74 ? 8.844 22.938 -4.652 1 98.5 74 ASN B N 1
ATOM 1937 C CA . ASN B 1 74 ? 7.543 23.562 -4.789 1 98.5 74 ASN B CA 1
ATOM 1938 C C . ASN B 1 74 ? 6.516 22.953 -3.838 1 98.5 74 ASN B C 1
ATOM 1940 O O . ASN B 1 74 ? 5.34 23.312 -3.871 1 98.5 74 ASN B O 1
ATOM 1944 N N . GLY B 1 75 ? 6.953 22.016 -3.02 1 98.62 75 GLY B N 1
ATOM 1945 C CA . GLY B 1 75 ? 6.07 21.391 -2.045 1 98.62 75 GLY B CA 1
ATOM 1946 C C . GLY B 1 75 ? 5.75 22.297 -0.868 1 98.62 75 GLY B C 1
ATOM 1947 O O . GLY B 1 75 ? 6.309 23.391 -0.746 1 98.62 75 GLY B O 1
ATOM 1948 N N . ILE B 1 76 ? 4.836 21.875 -0.04 1 98.69 76 ILE B N 1
ATOM 1949 C CA . ILE B 1 76 ? 4.434 22.641 1.132 1 98.69 76 ILE B CA 1
ATOM 1950 C C . ILE B 1 76 ? 5.059 22.047 2.387 1 98.69 76 ILE B C 1
ATOM 1952 O O . ILE B 1 76 ? 5.43 20.859 2.396 1 98.69 76 ILE B O 1
ATOM 1956 N N . PRO B 1 77 ? 5.164 22.812 3.457 1 98.31 77 PRO B N 1
ATOM 1957 C CA . PRO B 1 77 ? 5.664 22.25 4.715 1 98.31 77 PRO B CA 1
ATOM 1958 C C . PRO B 1 77 ? 4.703 21.25 5.34 1 98.31 77 PRO B C 1
ATOM 1960 O O . PRO B 1 77 ? 3.494 21.297 5.094 1 98.31 77 PRO B O 1
ATOM 1963 N N . LEU B 1 78 ? 5.227 20.406 6.141 1 98.75 78 LEU B N 1
ATOM 1964 C CA . LEU B 1 78 ? 4.457 19.312 6.727 1 98.75 78 LEU B CA 1
ATOM 1965 C C . LEU B 1 78 ? 3.297 19.844 7.555 1 98.75 78 LEU B C 1
ATOM 1967 O O . LEU B 1 78 ? 2.184 19.328 7.484 1 98.75 78 LEU B O 1
ATOM 1971 N N . ASN B 1 79 ? 3.537 20.891 8.328 1 98.5 79 ASN B N 1
ATOM 1972 C CA . ASN B 1 79 ? 2.486 21.422 9.18 1 98.5 79 ASN B CA 1
ATOM 1973 C C . ASN B 1 79 ? 1.299 21.922 8.359 1 98.5 79 ASN B C 1
ATOM 1975 O O . ASN B 1 79 ? 0.146 21.672 8.711 1 98.5 79 ASN B O 1
ATOM 1979 N N . LEU B 1 80 ? 1.604 22.578 7.289 1 98.62 80 LEU B N 1
ATOM 1980 C CA . LEU B 1 80 ? 0.542 23.047 6.402 1 98.62 80 LEU B CA 1
ATOM 1981 C C . LEU B 1 80 ? -0.174 21.859 5.75 1 98.62 80 LEU B C 1
ATOM 1983 O O . LEU B 1 80 ? -1.398 21.875 5.609 1 98.62 80 LEU B O 1
ATOM 1987 N N . CYS B 1 81 ? 0.543 20.859 5.371 1 98.81 81 CYS B N 1
ATOM 1988 C CA . CYS B 1 81 ? -0.052 19.688 4.758 1 98.81 81 CYS B CA 1
ATOM 1989 C C . CYS B 1 81 ? -1.04 19.016 5.707 1 98.81 81 CYS B C 1
ATOM 1991 O O . CYS B 1 81 ? -2.127 18.609 5.293 1 98.81 81 CYS B O 1
ATOM 1993 N N . LEU B 1 82 ? -0.678 18.922 6.965 1 98.69 82 LEU B N 1
ATOM 1994 C CA . LEU B 1 82 ? -1.545 18.297 7.949 1 98.69 82 LEU B CA 1
ATOM 1995 C C . LEU B 1 82 ? -2.818 19.109 8.156 1 98.69 82 LEU B C 1
ATOM 1997 O O . LEU B 1 82 ? -3.895 18.531 8.359 1 98.69 82 LEU B O 1
ATOM 2001 N N . ARG B 1 83 ? -2.697 20.375 8.086 1 98.5 83 ARG B N 1
ATOM 2002 C CA . ARG B 1 83 ? -3.881 21.219 8.172 1 98.5 83 ARG B CA 1
ATOM 2003 C C . ARG B 1 83 ? -4.793 21.016 6.965 1 98.5 83 ARG B C 1
ATOM 2005 O O . ARG B 1 83 ? -6.012 20.906 7.113 1 98.5 83 ARG B O 1
ATOM 2012 N N . LYS B 1 84 ? -4.172 20.922 5.797 1 98.69 84 LYS B N 1
ATOM 2013 C CA . LYS B 1 84 ? -4.949 20.688 4.586 1 98.69 84 LYS B CA 1
ATOM 2014 C C . LYS B 1 84 ? -5.594 19.297 4.605 1 98.69 84 LYS B C 1
ATOM 2016 O O . LYS B 1 84 ? -6.703 19.125 4.102 1 98.69 84 LYS B O 1
ATOM 2021 N N . PHE B 1 85 ? -4.914 18.391 5.203 1 98.5 85 PHE B N 1
ATOM 2022 C CA . PHE B 1 85 ? -5.449 17.031 5.332 1 98.5 85 PHE B CA 1
ATOM 2023 C C . PHE B 1 85 ? -6.684 17.016 6.223 1 98.5 85 PHE B C 1
ATOM 2025 O O . PHE B 1 85 ? -7.711 16.438 5.863 1 98.5 85 PHE B O 1
ATOM 2032 N N . THR B 1 86 ? -6.598 17.688 7.328 1 97.44 86 THR B N 1
ATOM 2033 C CA . THR B 1 86 ? -7.727 17.812 8.242 1 97.44 86 THR B CA 1
ATOM 2034 C C . THR B 1 86 ? -8.898 18.516 7.57 1 97.44 86 THR B C 1
ATOM 2036 O O . THR B 1 86 ? -10.055 18.125 7.738 1 97.44 86 THR B O 1
ATOM 2039 N N . SER B 1 87 ? -8.586 19.547 6.812 1 98.19 87 SER B N 1
ATOM 2040 C CA . SER B 1 87 ? -9.617 20.25 6.066 1 98.19 87 SER B CA 1
ATOM 2041 C C . SER B 1 87 ? -10.281 19.344 5.043 1 98.19 87 SER B C 1
ATOM 2043 O O . SER B 1 87 ? -11.5 19.391 4.855 1 98.19 87 SER B O 1
ATOM 2045 N N . TRP B 1 88 ? -9.484 18.516 4.367 1 98.06 88 TRP B N 1
ATOM 2046 C CA . TRP B 1 88 ? -10 17.531 3.408 1 98.06 88 TRP B CA 1
ATOM 2047 C C . TRP B 1 88 ? -10.961 16.562 4.082 1 98.06 88 TRP B C 1
ATOM 2049 O O . TRP B 1 88 ? -12.055 16.312 3.574 1 98.06 88 TRP B O 1
ATOM 2059 N N . LEU B 1 89 ? -10.648 16.125 5.262 1 97.12 89 LEU B N 1
ATOM 2060 C CA . LEU B 1 89 ? -11.508 15.219 6.02 1 97.12 89 LEU B CA 1
ATOM 2061 C C . LEU B 1 89 ? -12.805 15.906 6.426 1 97.12 89 LEU B C 1
ATOM 2063 O O . LEU B 1 89 ? -13.883 15.32 6.34 1 97.12 89 LEU B O 1
ATOM 2067 N N . ASN B 1 90 ? -12.641 17.109 6.859 1 96.44 90 ASN B N 1
ATOM 2068 C CA . ASN B 1 90 ? -13.828 17.875 7.211 1 96.44 90 ASN B CA 1
ATOM 2069 C C . ASN B 1 90 ? -14.766 18.047 6.016 1 96.44 90 ASN B C 1
ATOM 2071 O O . ASN B 1 90 ? -15.984 18.016 6.168 1 96.44 90 ASN B O 1
ATOM 2075 N N . GLY B 1 91 ? -14.156 18.234 4.906 1 97.25 91 GLY B N 1
ATOM 2076 C CA . GLY B 1 91 ? -14.953 18.312 3.693 1 97.25 91 GLY B CA 1
ATOM 2077 C C . GLY B 1 91 ? -15.703 17.047 3.377 1 97.25 91 GLY B C 1
ATOM 2078 O O . GLY B 1 91 ? -16.859 17.078 2.951 1 97.25 91 GLY B O 1
ATOM 2079 N N . LEU B 1 92 ? -15.062 15.922 3.572 1 96.31 92 LEU B N 1
ATOM 2080 C CA . LEU B 1 92 ? -15.719 14.641 3.363 1 96.31 92 LEU B CA 1
ATOM 2081 C C . LEU B 1 92 ? -16.922 14.484 4.281 1 96.31 92 LEU B C 1
ATOM 2083 O O . LEU B 1 92 ? -17.953 13.945 3.877 1 96.31 92 LEU B O 1
ATOM 2087 N N . GLN B 1 93 ? -16.75 14.914 5.48 1 94.06 93 GLN B N 1
ATOM 2088 C CA . GLN B 1 93 ? -17.844 14.859 6.441 1 94.06 93 GLN B CA 1
ATOM 2089 C C . GLN B 1 93 ? -19.016 15.734 6 1 94.06 93 GLN B C 1
ATOM 2091 O O . GLN B 1 93 ? -20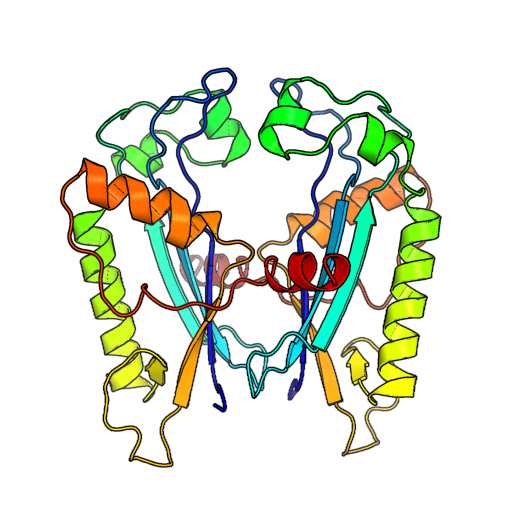.156 15.289 6 1 94.06 93 GLN B O 1
ATOM 2096 N N . LYS B 1 94 ? -18.734 16.906 5.566 1 94.88 94 LYS B N 1
ATOM 2097 C CA . LYS B 1 94 ? -19.766 17.891 5.191 1 94.88 94 LYS B CA 1
ATOM 2098 C C . LYS B 1 94 ? -20.453 17.484 3.891 1 94.88 94 LYS B C 1
ATOM 2100 O O . LYS B 1 94 ? -21.672 17.516 3.797 1 94.88 94 LYS B O 1
ATOM 2105 N N . ASP B 1 95 ? -19.656 17.016 2.941 1 94.94 95 ASP B N 1
ATOM 2106 C CA . ASP B 1 95 ? -20.172 16.828 1.589 1 94.94 95 ASP B CA 1
ATOM 2107 C C . ASP B 1 95 ? -20.75 15.422 1.418 1 94.94 95 ASP B C 1
ATOM 2109 O O . ASP B 1 95 ? -21.688 15.219 0.659 1 94.94 95 ASP B O 1
ATOM 2113 N N . LYS B 1 96 ? -20.172 14.469 2.156 1 93.44 96 LYS B N 1
ATOM 2114 C CA . LYS B 1 96 ? -20.531 13.078 1.878 1 93.44 96 LYS B CA 1
ATOM 2115 C C . LYS B 1 96 ? -21.016 12.375 3.141 1 93.44 96 LYS B C 1
ATOM 2117 O O . LYS B 1 96 ? -21.406 11.203 3.094 1 93.44 96 LYS B O 1
ATOM 2122 N N . GLY B 1 97 ? -20.891 13.047 4.273 1 93.12 97 GLY B N 1
ATOM 2123 C CA . GLY B 1 97 ? -21.312 12.453 5.527 1 93.12 97 GLY B CA 1
ATOM 2124 C C . GLY B 1 97 ? -20.359 11.391 6.043 1 93.12 97 GLY B C 1
ATOM 2125 O O . GLY B 1 97 ? -20.75 10.516 6.816 1 93.12 97 GLY B O 1
ATOM 2126 N N . ILE B 1 98 ? -19.141 11.453 5.578 1 93.69 98 ILE B N 1
ATOM 2127 C CA . ILE B 1 98 ? -18.141 10.461 5.961 1 93.69 98 ILE B CA 1
ATOM 2128 C C . ILE B 1 98 ? -17.406 10.922 7.219 1 93.69 98 ILE B C 1
ATOM 2130 O O . ILE B 1 98 ? -16.875 12.039 7.266 1 93.69 98 ILE B O 1
ATOM 2134 N N . VAL B 1 99 ? -17.422 10.062 8.211 1 92.5 99 VAL B N 1
ATOM 2135 C CA . VAL B 1 99 ? -16.703 10.352 9.453 1 92.5 99 VAL B CA 1
ATOM 2136 C C . VAL B 1 99 ? -15.617 9.312 9.68 1 92.5 99 VAL B C 1
ATOM 2138 O O . VAL B 1 99 ? -15.773 8.148 9.312 1 92.5 99 VAL B O 1
ATOM 2141 N N . CYS B 1 100 ? -14.562 9.727 10.328 1 90.31 100 CYS B N 1
ATOM 2142 C CA . CYS B 1 100 ? -13.477 8.812 10.625 1 90.31 100 CYS B CA 1
ATOM 2143 C C . CYS B 1 100 ? -13.695 8.109 11.969 1 90.31 100 CYS B C 1
ATOM 2145 O O . CYS B 1 100 ? -14.234 8.711 12.898 1 90.31 100 CYS B O 1
ATOM 2147 N N . ALA B 1 101 ? -13.414 6.875 12.031 1 78.94 101 ALA B N 1
ATOM 2148 C CA . ALA B 1 101 ? -13.656 6.035 13.203 1 78.94 101 ALA B CA 1
ATOM 2149 C C . ALA B 1 101 ? -13.086 6.676 14.469 1 78.94 101 ALA B C 1
ATOM 2151 O O . ALA B 1 101 ? -13.625 6.5 15.562 1 78.94 101 ALA B O 1
ATOM 2152 N N . ASN B 1 102 ? -12.094 7.441 14.359 1 71.25 102 ASN B N 1
ATOM 2153 C CA . ASN B 1 102 ? -11.477 8.031 15.547 1 71.25 102 ASN B CA 1
ATOM 2154 C C . ASN B 1 102 ? -12.18 9.32 15.961 1 71.25 102 ASN B C 1
ATOM 2156 O O . ASN B 1 102 ? -11.82 9.922 16.969 1 71.25 102 ASN B O 1
ATOM 2160 N N . ASP B 1 103 ? -13.141 9.641 15.156 1 67.81 103 ASP B N 1
ATOM 2161 C CA . ASP B 1 103 ? -13.82 10.898 15.469 1 67.81 103 ASP B CA 1
ATOM 2162 C C . ASP B 1 103 ? -14.758 10.734 16.656 1 67.81 103 ASP B C 1
ATOM 2164 O O . ASP B 1 103 ? -15.344 9.672 16.859 1 67.81 103 ASP B O 1
ATOM 2168 N N . ASN B 1 104 ? -14.367 11.172 17.906 1 57.03 104 ASN B N 1
ATOM 2169 C CA . ASN B 1 104 ? -15.156 11.18 19.125 1 57.03 104 ASN B CA 1
ATOM 2170 C C . ASN B 1 104 ? -16.609 11.523 18.844 1 57.03 104 ASN B C 1
ATOM 2172 O O . ASN B 1 104 ? -17.328 11.984 19.734 1 57.03 104 ASN B O 1
ATOM 2176 N N . ILE B 1 105 ? -16.875 11.516 17.641 1 54.97 105 ILE B N 1
ATOM 2177 C CA . ILE B 1 105 ? -18.234 11.992 17.453 1 54.97 105 ILE B CA 1
ATOM 2178 C C . ILE B 1 105 ? -19.234 10.938 17.938 1 54.97 105 ILE B C 1
ATOM 2180 O O . ILE B 1 105 ? -19 9.742 17.781 1 54.97 105 ILE B O 1
ATOM 2184 N N . ASN B 1 106 ? -20.016 11.312 18.844 1 49.38 106 ASN B N 1
ATOM 2185 C CA . ASN B 1 106 ? -21.141 10.547 19.375 1 49.38 106 ASN B CA 1
ATOM 2186 C C . ASN B 1 106 ? -21.781 9.688 18.297 1 49.38 106 ASN B C 1
ATOM 2188 O O . ASN B 1 106 ? -22.297 10.211 17.297 1 49.38 106 ASN B O 1
ATOM 2192 N N . ASN B 1 107 ? -21.234 8.586 18.094 1 50.97 107 ASN B N 1
ATOM 2193 C CA . ASN B 1 107 ? -21.641 7.52 17.188 1 50.97 107 ASN B CA 1
ATOM 2194 C C . ASN B 1 107 ? -23.156 7.344 17.172 1 50.97 107 ASN B C 1
ATOM 2196 O O . ASN B 1 107 ? -23.656 6.27 16.828 1 50.97 107 ASN B O 1
ATOM 2200 N N . THR B 1 108 ? -23.781 8.211 17.797 1 46.19 108 THR B N 1
ATOM 2201 C CA . THR B 1 108 ? -25.172 7.832 17.922 1 46.19 108 THR B CA 1
ATOM 2202 C C . THR B 1 108 ? -25.875 7.879 16.578 1 46.19 108 THR B C 1
ATOM 2204 O O . THR B 1 108 ? -27.062 7.559 16.469 1 46.19 108 THR B O 1
ATOM 2207 N N . VAL B 1 109 ? -25.297 8.664 15.656 1 50.09 109 VAL B N 1
ATOM 2208 C CA . VAL B 1 109 ? -26.25 8.734 14.562 1 50.09 109 VAL B CA 1
ATOM 2209 C C . VAL B 1 109 ? -26.016 7.578 13.594 1 50.09 109 VAL B C 1
ATOM 2211 O O . VAL B 1 109 ? -24.906 7.383 13.102 1 50.09 109 VAL B O 1
ATOM 2214 N N . ASP B 1 110 ? -26.922 6.547 13.508 1 55.94 110 ASP B N 1
ATOM 2215 C CA . ASP B 1 110 ? -27.125 5.27 12.828 1 55.94 110 ASP B CA 1
ATOM 2216 C C . ASP B 1 110 ? -26.734 5.371 11.352 1 55.94 110 ASP B C 1
ATOM 2218 O O . ASP B 1 110 ? -26.25 4.406 10.766 1 55.94 110 ASP B O 1
ATOM 2222 N N . ASP B 1 111 ? -26.812 6.637 10.711 1 63.22 111 ASP B N 1
ATOM 2223 C CA . ASP B 1 111 ? -26.75 6.645 9.25 1 63.22 111 ASP B CA 1
ATOM 2224 C C . ASP B 1 111 ? -25.391 7.137 8.758 1 63.22 111 ASP B C 1
ATOM 2226 O O . ASP B 1 111 ? -25.203 7.375 7.566 1 63.22 111 ASP B O 1
ATOM 2230 N N . ARG B 1 112 ? -24.391 7.262 9.633 1 73.25 112 ARG B N 1
ATOM 2231 C CA . ARG B 1 112 ? -23.141 7.855 9.164 1 73.25 112 ARG B CA 1
ATOM 2232 C C . ARG B 1 112 ? -22.234 6.797 8.531 1 73.25 112 ARG B C 1
ATOM 2234 O O . ARG B 1 112 ? -22.234 5.645 8.969 1 73.25 112 ARG B O 1
ATOM 2241 N N . LYS B 1 113 ? -21.656 7.281 7.422 1 90.94 113 LYS B N 1
ATOM 2242 C CA . LYS B 1 113 ? -20.641 6.5 6.707 1 90.94 113 LYS B CA 1
ATOM 2243 C C . LYS B 1 113 ? -19.281 6.605 7.395 1 90.94 113 LYS B C 1
ATOM 2245 O O . LYS B 1 113 ? -18.703 7.691 7.473 1 90.94 113 LYS B O 1
ATOM 2250 N N . MET B 1 114 ? -18.828 5.496 7.926 1 92.94 114 MET B N 1
ATOM 2251 C CA . MET B 1 114 ? -17.594 5.477 8.703 1 92.94 114 MET B CA 1
ATOM 2252 C C . MET B 1 114 ? -16.406 5.074 7.824 1 92.94 114 MET B C 1
ATOM 2254 O O . MET B 1 114 ? -16.516 4.145 7.023 1 92.94 114 MET B O 1
ATOM 2258 N N . ALA B 1 115 ? -15.352 5.805 8.023 1 95.44 115 ALA B N 1
ATOM 2259 C CA . ALA B 1 115 ? -14.125 5.496 7.297 1 95.44 115 ALA B CA 1
ATOM 2260 C C . ALA B 1 115 ? -13 5.102 8.25 1 95.44 115 ALA B C 1
ATOM 2262 O O . ALA B 1 115 ? -12.859 5.695 9.328 1 95.44 115 ALA B O 1
ATOM 2263 N N . ALA B 1 116 ? -12.25 4.121 7.859 1 94.81 116 ALA B N 1
ATOM 2264 C CA . ALA B 1 116 ? -11.047 3.742 8.594 1 94.81 116 ALA B CA 1
ATOM 2265 C C . ALA B 1 116 ? -9.789 4.105 7.809 1 94.81 116 ALA B C 1
ATOM 2267 O O . ALA B 1 116 ? -9.758 3.992 6.582 1 94.81 116 ALA B O 1
ATOM 2268 N N . PHE B 1 117 ? -8.758 4.543 8.555 1 96.44 117 PHE B N 1
ATOM 2269 C CA . PHE B 1 117 ? -7.441 4.727 7.953 1 96.44 117 PHE B CA 1
ATOM 2270 C C . PHE B 1 117 ? -6.73 3.387 7.785 1 96.44 117 PHE B C 1
ATOM 2272 O O . PHE B 1 117 ? -6.777 2.539 8.68 1 96.44 117 PHE B O 1
ATOM 2279 N N . VAL B 1 118 ? -6.102 3.193 6.609 1 95.94 118 VAL B N 1
ATOM 2280 C CA . VAL B 1 118 ? -5.43 1.936 6.297 1 95.94 118 VAL B CA 1
ATOM 2281 C C . VAL B 1 118 ? -4.035 2.217 5.742 1 95.94 118 VAL B C 1
ATOM 2283 O O . VAL B 1 118 ? -3.863 3.098 4.898 1 95.94 118 VAL B O 1
ATOM 2286 N N . THR B 1 119 ? -3.045 1.539 6.246 1 96.69 119 THR B N 1
ATOM 2287 C CA . THR B 1 119 ? -1.694 1.515 5.699 1 96.69 119 THR B CA 1
ATOM 2288 C C . THR B 1 119 ? -1.205 0.079 5.527 1 96.69 119 THR B C 1
ATOM 2290 O O . THR B 1 119 ? -1.743 -0.843 6.145 1 96.69 119 THR B O 1
ATOM 2293 N N . TRP B 1 120 ? -0.289 -0.084 4.695 1 94.31 120 TRP B N 1
ATOM 2294 C CA . TRP B 1 120 ? 0.274 -1.419 4.523 1 94.31 120 TRP B CA 1
ATOM 2295 C C . TRP B 1 120 ? 1.032 -1.854 5.773 1 94.31 120 TRP B C 1
ATOM 2297 O O . TRP B 1 120 ? 0.833 -2.965 6.273 1 94.31 120 TRP B O 1
ATOM 2307 N N . SER B 1 121 ? 1.847 -1.049 6.277 1 93 121 SER B N 1
ATOM 2308 C CA . SER B 1 121 ? 2.594 -1.276 7.508 1 93 121 SER B CA 1
ATOM 2309 C C . SER B 1 121 ? 2.527 -0.061 8.43 1 93 121 SER B C 1
ATOM 2311 O O . SER B 1 121 ? 1.896 0.944 8.094 1 93 121 SER B O 1
ATOM 2313 N N . ASP B 1 122 ? 3.156 -0.107 9.523 1 95.5 122 ASP B N 1
ATOM 2314 C CA . ASP B 1 122 ? 3.139 0.991 10.484 1 95.5 122 ASP B CA 1
ATOM 2315 C C . ASP B 1 122 ? 4.125 2.086 10.086 1 95.5 122 ASP B C 1
ATOM 2317 O O . ASP B 1 122 ? 4.184 3.139 10.719 1 95.5 122 ASP B O 1
ATOM 2321 N N . TRP B 1 123 ? 4.859 1.959 9.055 1 95.19 123 TRP B N 1
ATOM 2322 C CA . TRP B 1 123 ? 5.953 2.852 8.688 1 95.19 123 TRP B CA 1
ATOM 2323 C C . TRP B 1 123 ? 5.438 4.258 8.406 1 95.19 123 TRP B C 1
ATOM 2325 O O . TRP B 1 123 ? 6.027 5.246 8.859 1 95.19 123 TRP B O 1
ATOM 2335 N N . ASP B 1 124 ? 4.285 4.406 7.727 1 97.25 124 ASP B N 1
ATOM 2336 C CA . ASP B 1 124 ? 3.783 5.715 7.316 1 97.25 124 ASP B CA 1
ATOM 2337 C C . ASP B 1 124 ? 3.387 6.555 8.531 1 97.25 124 ASP B C 1
ATOM 2339 O O . ASP B 1 124 ? 3.957 7.621 8.766 1 97.25 124 ASP B O 1
ATOM 2343 N N . LEU B 1 125 ? 2.514 6.027 9.32 1 98 125 LEU B N 1
ATOM 2344 C CA . LEU B 1 125 ? 1.925 6.828 10.391 1 98 125 LEU B CA 1
ATOM 2345 C C . LEU B 1 125 ? 2.672 6.609 11.703 1 98 125 LEU B C 1
ATOM 2347 O O . LEU B 1 125 ? 2.83 7.543 12.492 1 98 125 LEU B O 1
ATOM 2351 N N . GLY B 1 126 ? 3.168 5.402 11.906 1 97.38 126 GLY B N 1
ATOM 2352 C CA . GLY B 1 126 ? 3.771 5.059 13.188 1 97.38 126 GLY B CA 1
ATOM 2353 C C . GLY B 1 126 ? 5.254 5.379 13.25 1 97.38 126 GLY B C 1
ATOM 2354 O O . GLY B 1 126 ? 5.828 5.449 14.336 1 97.38 126 GLY B O 1
ATOM 2355 N N . VAL B 1 127 ? 5.875 5.562 12.117 1 96.19 127 VAL B N 1
ATOM 2356 C CA . VAL B 1 127 ? 7.316 5.801 12.125 1 96.19 127 VAL B CA 1
ATOM 2357 C C . VAL B 1 127 ? 7.621 7.129 11.43 1 96.19 127 VAL B C 1
ATOM 2359 O O . VAL B 1 127 ? 8.008 8.102 12.078 1 96.19 127 VAL B O 1
ATOM 2362 N N . CYS B 1 128 ? 7.328 7.215 10.156 1 96.88 128 CYS B N 1
ATOM 2363 C CA . CYS B 1 128 ? 7.73 8.375 9.375 1 96.88 128 CYS B CA 1
ATOM 2364 C C . CYS B 1 128 ? 7.078 9.648 9.898 1 96.88 128 CYS B C 1
ATOM 2366 O O . CYS B 1 128 ? 7.773 10.586 10.305 1 96.88 128 CYS B O 1
ATOM 2368 N N . LEU B 1 129 ? 5.754 9.688 9.953 1 98.44 129 LEU B N 1
ATOM 2369 C CA . LEU B 1 129 ? 5.062 10.867 10.453 1 98.44 129 LEU B CA 1
ATOM 2370 C C . LEU B 1 129 ? 5.387 11.094 11.93 1 98.44 129 LEU B C 1
ATOM 2372 O O . LEU B 1 129 ? 5.676 12.227 12.336 1 98.44 129 LEU B O 1
ATOM 2376 N N . HIS B 1 130 ? 5.359 10.008 12.688 1 98.06 130 HIS B N 1
ATOM 2377 C CA . HIS B 1 130 ? 5.555 10.094 14.133 1 98.06 130 HIS B CA 1
ATOM 2378 C C . HIS B 1 130 ? 6.863 10.805 14.469 1 98.06 130 HIS B C 1
ATOM 2380 O O . HIS B 1 130 ? 6.867 11.781 15.219 1 98.06 130 HIS B O 1
ATOM 2386 N N . TYR B 1 131 ? 7.953 10.367 13.875 1 97.62 131 TYR B N 1
ATOM 2387 C CA . TYR B 1 131 ? 9.25 10.922 14.242 1 97.62 131 TYR B CA 1
ATOM 2388 C C . TYR B 1 131 ? 9.445 12.312 13.633 1 97.62 131 TYR B C 1
ATOM 2390 O O . TYR B 1 131 ? 10.086 13.172 14.234 1 97.62 131 TYR B O 1
ATOM 2398 N N . GLU B 1 132 ? 8.859 12.5 12.469 1 98.19 132 GLU B N 1
ATOM 2399 C CA . GLU B 1 132 ? 9.047 13.812 11.844 1 98.19 132 GLU B CA 1
ATOM 2400 C C . GLU B 1 132 ? 8.312 14.898 12.617 1 98.19 132 GLU B C 1
ATOM 2402 O O . GLU B 1 132 ? 8.867 15.977 12.852 1 98.19 132 GLU B O 1
ATOM 2407 N N . ILE B 1 133 ? 7.117 14.633 13.031 1 98.38 133 ILE B N 1
ATOM 2408 C CA . ILE B 1 133 ? 6.375 15.656 13.758 1 98.38 133 ILE B CA 1
ATOM 2409 C C . ILE B 1 133 ? 7.047 15.914 15.109 1 98.38 133 ILE B C 1
ATOM 2411 O O . ILE B 1 133 ? 7.043 17.047 15.602 1 98.38 133 ILE B O 1
ATOM 2415 N N . LYS B 1 134 ? 7.566 14.898 15.656 1 98 134 LYS B N 1
ATOM 2416 C CA . LYS B 1 134 ? 8.281 15.062 16.922 1 98 134 LYS B CA 1
ATOM 2417 C C . LYS B 1 134 ? 9.5 15.961 16.75 1 98 134 LYS B C 1
ATOM 2419 O O . LYS B 1 134 ? 9.695 16.906 17.516 1 98 134 LYS B O 1
ATOM 2424 N N . ARG B 1 135 ? 10.32 15.719 15.75 1 97.5 135 ARG B N 1
ATOM 2425 C CA . ARG B 1 135 ? 11.523 16.5 15.492 1 97.5 135 ARG B CA 1
ATOM 2426 C C . ARG B 1 135 ? 11.172 17.953 15.188 1 97.5 135 ARG B C 1
ATOM 2428 O O . ARG B 1 135 ? 11.906 18.875 15.57 1 97.5 135 ARG B O 1
ATOM 2435 N N . LYS B 1 136 ? 10.016 18.125 14.57 1 97.88 136 LYS B N 1
ATOM 2436 C CA . LYS B 1 136 ? 9.656 19.453 14.094 1 97.88 136 LYS B CA 1
ATOM 2437 C C . LYS B 1 136 ? 8.695 20.141 15.062 1 97.88 136 LYS B C 1
ATOM 2439 O O . LYS B 1 136 ? 8.227 21.25 14.805 1 97.88 136 LYS B O 1
ATOM 2444 N N . GLN B 1 137 ? 8.305 19.375 16.094 1 97.94 137 GLN B N 1
ATOM 2445 C CA . GLN B 1 137 ? 7.398 19.906 17.109 1 97.94 137 GLN B CA 1
ATOM 2446 C C . GLN B 1 137 ? 6.066 20.312 16.484 1 97.94 137 GLN B C 1
ATOM 2448 O O . GLN B 1 137 ? 5.566 21.406 16.75 1 97.94 137 GLN B O 1
ATOM 2453 N N . ILE B 1 138 ? 5.605 19.516 15.664 1 98.19 138 ILE B N 1
ATOM 2454 C CA . ILE B 1 138 ? 4.305 19.672 15.023 1 98.19 138 ILE B CA 1
ATOM 2455 C C . ILE B 1 138 ? 3.271 18.797 15.727 1 98.19 138 ILE B C 1
ATOM 2457 O O . ILE B 1 138 ? 3.568 17.656 16.109 1 98.19 138 ILE B O 1
ATOM 2461 N N . MET B 1 139 ? 2.098 19.344 15.891 1 96.94 139 MET B N 1
ATOM 2462 C CA . MET B 1 139 ? 1.03 18.578 16.516 1 96.94 139 MET B CA 1
ATOM 2463 C C . MET B 1 139 ? 0.463 17.547 15.547 1 96.94 139 MET B C 1
ATOM 2465 O O . MET B 1 139 ? 0.191 17.859 14.383 1 96.94 139 MET B O 1
ATOM 2469 N N . ARG B 1 140 ? 0.25 16.391 16.062 1 96.94 140 ARG B N 1
ATOM 2470 C CA . ARG B 1 140 ? -0.372 15.328 15.289 1 96.94 140 ARG B CA 1
ATOM 2471 C C . ARG B 1 140 ? -1.892 15.453 15.305 1 96.94 140 ARG B C 1
ATOM 2473 O O . ARG B 1 140 ? -2.498 15.547 16.375 1 96.94 140 ARG B O 1
ATOM 2480 N N . PRO B 1 141 ? -2.551 15.5 14.188 1 96.12 141 PRO B N 1
ATOM 2481 C CA . PRO B 1 141 ? -4.012 15.391 14.227 1 96.12 141 PRO B CA 1
ATOM 2482 C C . PRO B 1 141 ? -4.488 14.109 14.906 1 96.12 141 PRO B C 1
ATOM 2484 O O . PRO B 1 141 ? -4.059 13.016 14.531 1 96.12 141 PRO B O 1
ATOM 2487 N N . PRO B 1 142 ? -5.395 14.164 15.828 1 94.62 142 PRO B N 1
ATOM 2488 C CA . PRO B 1 142 ? -5.824 12.992 16.594 1 94.62 142 PRO B CA 1
ATOM 2489 C C . PRO B 1 142 ? -6.406 11.891 15.703 1 94.62 142 PRO B C 1
ATOM 2491 O O . PRO B 1 142 ? -6.289 10.711 16.016 1 94.62 142 PRO B O 1
ATOM 2494 N N . VAL B 1 143 ? -6.977 12.242 14.594 1 94.31 143 VAL B N 1
ATOM 2495 C CA . VAL B 1 143 ? -7.629 11.289 13.703 1 94.31 143 VAL B CA 1
ATOM 2496 C C . VAL B 1 143 ? -6.598 10.305 13.148 1 94.31 143 VAL B C 1
ATOM 2498 O O . VAL B 1 143 ? -6.953 9.219 12.688 1 94.31 143 VAL B O 1
ATOM 2501 N N . LEU B 1 144 ? -5.281 10.664 13.195 1 96.75 144 LEU B N 1
ATOM 2502 C CA . LEU B 1 144 ? -4.227 9.836 12.625 1 96.75 144 LEU B CA 1
ATOM 2503 C C . LEU B 1 144 ? -3.59 8.961 13.695 1 96.75 144 LEU B C 1
ATOM 2505 O O . LEU B 1 144 ? -2.535 8.359 13.469 1 96.75 144 LEU B O 1
ATOM 2509 N N . ASP B 1 145 ? -4.305 8.781 14.875 1 95.12 145 ASP B N 1
ATOM 2510 C CA . ASP B 1 145 ? -3.738 8.008 15.977 1 95.12 145 ASP B CA 1
ATOM 2511 C C . ASP B 1 145 ? -4.156 6.539 15.883 1 95.12 145 ASP B C 1
ATOM 2513 O O . ASP B 1 145 ? -3.633 5.695 16.609 1 95.12 145 ASP B O 1
ATOM 2517 N N . ARG B 1 146 ? -5.141 6.266 15.055 1 93.38 146 ARG B N 1
ATOM 2518 C CA . ARG B 1 146 ? -5.605 4.895 14.875 1 93.38 146 ARG B CA 1
ATOM 2519 C C . ARG B 1 146 ? -5.73 4.547 13.398 1 93.38 146 ARG B C 1
ATOM 2521 O O . ARG B 1 146 ? -6.309 5.312 12.617 1 93.38 146 ARG B O 1
ATOM 2528 N N . TRP B 1 147 ? -5.211 3.473 13.031 1 94.38 147 TRP B N 1
ATOM 2529 C CA . TRP B 1 147 ? -5.293 3.002 11.656 1 94.38 147 TRP B CA 1
ATOM 2530 C C . TRP B 1 147 ? -5.227 1.48 11.594 1 94.38 147 TRP B C 1
ATOM 2532 O O . TRP B 1 147 ? -4.844 0.83 12.57 1 94.38 147 TRP B O 1
ATOM 2542 N N . ILE B 1 148 ? -5.68 0.927 10.531 1 93.38 148 ILE B N 1
ATOM 2543 C CA . ILE B 1 148 ? -5.508 -0.49 10.234 1 93.38 148 ILE B CA 1
ATOM 2544 C C . ILE B 1 148 ? -4.148 -0.716 9.578 1 93.38 148 ILE B C 1
ATOM 2546 O O . ILE B 1 148 ? -3.873 -0.172 8.5 1 93.38 148 ILE B O 1
ATOM 2550 N N . ASP B 1 149 ? -3.277 -1.443 10.242 1 95 149 ASP B N 1
ATOM 2551 C CA . ASP B 1 149 ? -1.994 -1.896 9.711 1 95 149 ASP B CA 1
ATOM 2552 C C . ASP B 1 149 ? -2.125 -3.26 9.039 1 95 149 ASP B C 1
ATOM 2554 O O . ASP B 1 149 ? -2.213 -4.285 9.719 1 95 149 ASP B O 1
ATOM 2558 N N . LEU B 1 150 ? -2.035 -3.352 7.762 1 93.06 150 LEU B N 1
ATOM 2559 C CA . LEU B 1 150 ? -2.346 -4.559 7.004 1 93.06 150 LEU B CA 1
ATOM 2560 C C . LEU B 1 150 ? -1.267 -5.617 7.203 1 93.06 150 LEU B C 1
ATOM 2562 O O . LEU B 1 150 ? -1.54 -6.816 7.094 1 93.06 150 LEU B O 1
ATOM 2566 N N . ARG B 1 151 ? -0.055 -5.203 7.547 1 89.94 151 ARG B N 1
ATOM 2567 C CA . ARG B 1 151 ? 1.061 -6.129 7.715 1 89.94 151 ARG B CA 1
ATOM 2568 C C . ARG B 1 151 ? 1.093 -6.691 9.133 1 89.94 151 ARG B C 1
ATOM 2570 O O . ARG B 1 151 ? 1.706 -7.734 9.375 1 89.94 151 ARG B O 1
ATOM 2577 N N . ALA B 1 152 ? 0.688 -5.926 10.172 1 80.94 152 ALA B N 1
ATOM 2578 C CA . ALA B 1 152 ? 0.735 -6.359 11.57 1 80.94 152 ALA B CA 1
ATOM 2579 C C . ALA B 1 152 ? -0.114 -7.605 11.781 1 80.94 152 ALA B C 1
ATOM 2581 O O . ALA B 1 152 ? 0.13 -8.375 12.719 1 80.94 152 ALA B O 1
ATOM 2582 N N . THR B 1 153 ? -1.066 -7.777 11.078 1 60.75 153 THR B N 1
ATOM 2583 C CA . THR B 1 153 ? -1.941 -8.914 11.359 1 60.75 153 THR B CA 1
ATOM 2584 C C . THR B 1 153 ? -1.192 -10.227 11.195 1 60.75 153 THR B C 1
ATOM 2586 O O . THR B 1 153 ? -1.561 -11.242 11.797 1 60.75 153 THR B O 1
ATOM 2589 N N . TYR B 1 154 ? -0.078 -10.242 10.414 1 52.12 154 TYR B N 1
ATOM 2590 C CA . TYR B 1 154 ? 0.708 -11.461 10.242 1 52.12 154 TYR B CA 1
ATOM 2591 C C . TYR B 1 154 ? 1.399 -11.852 11.547 1 52.12 154 TYR B C 1
ATOM 2593 O O . TYR B 1 154 ? 1.592 -13.031 11.828 1 52.12 154 TYR B O 1
ATOM 2601 N N . ARG B 1 155 ? 2.139 -10.961 12.055 1 48.59 155 ARG B N 1
ATOM 2602 C CA . ARG B 1 155 ? 3.143 -11.328 13.047 1 48.59 155 ARG B CA 1
ATOM 2603 C C . ARG B 1 155 ? 2.492 -11.906 14.297 1 48.59 155 ARG B C 1
ATOM 2605 O O . ARG B 1 155 ? 3.141 -12.617 15.07 1 48.59 155 ARG B O 1
ATOM 2612 N N . VAL B 1 156 ? 1.271 -11.688 14.508 1 39.59 156 VAL B N 1
ATOM 2613 C CA . VAL B 1 156 ? 0.805 -12.25 15.766 1 39.59 156 VAL B CA 1
ATOM 2614 C C . VAL B 1 156 ? 0.583 -13.75 15.609 1 39.59 156 VAL B C 1
ATOM 2616 O O . VAL B 1 156 ? 0.528 -14.484 16.594 1 39.59 156 VAL B O 1
ATOM 2619 N N . THR B 1 157 ? 0.3 -14.227 14.406 1 37.12 157 THR B N 1
ATOM 2620 C CA . THR B 1 157 ? -0.106 -15.633 14.484 1 37.12 157 THR B CA 1
ATOM 2621 C C . THR B 1 157 ? 1.075 -16.516 14.867 1 37.12 157 THR B C 1
ATOM 2623 O O . THR B 1 157 ? 0.892 -17.672 15.242 1 37.12 157 THR B O 1
ATOM 2626 N N . PHE B 1 158 ? 2.305 -16.219 14.461 1 32.84 158 PHE B N 1
ATOM 2627 C CA . PHE B 1 158 ? 3.242 -17.281 14.82 1 32.84 158 PHE B CA 1
ATOM 2628 C C . PHE B 1 158 ? 3.51 -17.281 16.312 1 32.84 158 PHE B C 1
ATOM 2630 O O . PHE B 1 158 ? 4.09 -18.219 16.859 1 32.84 158 PHE B O 1
ATOM 2637 N N . PHE B 1 159 ? 3.412 -16.172 17.031 1 29.31 159 PHE B N 1
ATOM 2638 C CA . PHE B 1 159 ? 4.016 -16.391 18.344 1 29.31 159 PHE B CA 1
ATOM 2639 C C . PHE B 1 159 ? 3.035 -17.094 19.266 1 29.31 159 PHE B C 1
ATOM 2641 O O . PHE B 1 159 ? 3.316 -17.281 20.453 1 29.31 159 PHE B O 1
ATOM 2648 N N . PHE B 1 160 ? 1.898 -17.594 18.844 1 24.69 160 PHE B N 1
ATOM 2649 C CA . PHE B 1 160 ? 1.479 -18.438 19.953 1 24.69 160 PHE B CA 1
ATOM 2650 C C . PHE B 1 160 ? 2.213 -19.781 19.922 1 24.69 160 PHE B C 1
ATOM 2652 O O . PHE B 1 160 ? 2.516 -20.312 18.859 1 24.69 160 PHE B O 1
#

Solvent-accessible surface area (backbone atoms only — not comparable to full-atom values): 17836 Å² total; per-residue (Å²): 112,71,28,48,28,35,34,42,45,63,62,42,55,58,55,60,88,86,45,89,79,58,82,51,38,63,37,30,48,42,34,36,34,28,34,33,45,60,68,44,74,79,47,74,44,75,46,42,15,32,40,78,90,64,66,72,72,47,72,61,32,28,65,74,71,68,51,50,64,67,52,26,70,70,24,44,47,65,68,57,48,54,52,50,49,52,51,52,49,52,45,38,30,73,77,69,41,36,43,49,71,68,49,83,57,75,74,72,60,87,83,58,38,25,26,42,40,34,28,62,45,55,51,51,61,68,40,45,46,44,54,39,28,60,77,66,71,44,85,76,62,71,64,71,76,59,64,46,43,65,50,60,69,57,65,60,67,67,73,110,113,69,28,48,28,35,34,41,45,64,61,42,54,57,56,61,90,86,45,90,79,57,83,51,37,63,37,31,47,43,33,36,32,29,34,32,46,60,67,44,75,78,47,75,44,75,47,42,16,32,42,77,90,64,66,72,72,47,72,62,31,27,66,75,71,69,51,50,64,68,51,27,69,69,24,43,47,64,69,59,49,53,50,50,50,53,51,52,49,52,44,37,30,74,78,69,42,36,40,48,72,65,50,83,58,74,74,73,60,86,83,60,38,25,24,42,40,35,28,61,45,55,53,50,60,68,40,45,47,45,53,39,28,60,76,67,70,44,85,75,64,72,65,69,76,57,64,47,43,67,50,61,68,57,66,61,66,66,74,108

Foldseek 3Di:
DDAQKEKEWDFQWADDDPDPPDAIATQKTKIFIAGPVPRDTDDIDIWGEQDDVDRDGDPVSCVVVVDDSVRNVPTYHPLVSQVVVVVVQVCCCVPPVEDEPQPPPPPPPPPGRYYFYEYQACCPLNNRVVVVCVVVVHDDDRSSVDHHHNNVVPVVVPPD/DDAQKEKEWDFQWADDDPDPPDAIATQKTKIFIAGPVPRDTDDIDIWGEQDDVDRDHDPVSCVVVVDDSVRNVPTYHPLVSQVVVVVVQVCCCVPPVEDEPQPPPPPPPPPGRYYFYEYQACCPLNNRVVVVCVVVVHDDDRSSVDHHHNNVVPVPVPPD

Sequence (320 aa):
QIFSHLIIIDFESTCWENEKHSPQEIIEFPAILMNTKTGEIESEFHYYLQPTEMPFLSHFCQQLTGITQIQVDNGIPLNLCLRKFTSWLNGLQKDKGIVCANDNINNTVDDRKMAAFVTWSDWDLGVCLHYEIKRKQIMRPPVLDRWIDLRATYRVTFFFQIFSHLIIIDFESTCWENEKHSPQEIIEFPAILMNTKTGEIESEFHYYLQPTEMPFLSHFCQQLTGITQIQVDNGIPLNLCLRKFTSWLNGLQKDKGIVCANDNINNTVDDRKMAAFVTWSDWDLGVCLHYEIKRKQIMRPPVLDRWIDLRATYRVTFFF

Radius of gyration: 20.21 Å; Cα contacts (8 Å, |Δi|>4): 550; chains: 2; bounding box: 51×47×39 Å

Secondary structure (DSSP, 8-state):
---SEEEEE--EE---SS-TTSPP-EEEEEEEEEETTT--EEEEEEEEB--SSS-SPPHHHHHHH---HHHHHTPBPHHHHHHHHHHHHHHHHHHH-EEETT----TT-TT-EEEEEEESSTIIIIIIIHHHHHHHTPPPPGGGG--EETTHHHHHHHT-/---SEEEEE--EE---SS-TTSPP-EEEEEEEEEETTT--EEEEEEEEB--SSS-SPPHHHHHHH---HHHHHTPBPHHHHHHHHHHHHHHHHHHH-EEETT----TT-TT-EEEEEEESSTIIIIIIIHHHHHHHTPPPPGGGG--EETTHHHHHHHT-

InterPro domains:
  IPR012337 Ribonuclease H-like superfamily [SSF53098] (3-156)
  IPR013520 Ribonuclease H-like domain [PF00929] (7-95)
  IPR036397 Ribonuclease H superfamily [G3DSA:3.30.420.10] (1-159)
  IPR047201 ERI-1-like, DEDDh 3'-5' exonuclease domain [cd06133] (6-155)
  IPR051274 3'-5' Exoribonuclease [PTHR23044] (2-155)

pLDDT: mean 88.7, std 16.04, range [24.69, 98.81]